Protein 1VE1 (pdb70)

Organism: Thermus thermophilus (strain ATCC 27634 / DSM 579 / HB8) (NCBI:txid300852)

Nearest PDB structures (foldseek):
  2eco-assembly1_A  TM=1.003E+00  e=1.283E-67  Thermus thermophilus HB8
  4aec-assembly1_B  TM=9.803E-01  e=1.792E-43  Arabidopsis thaliana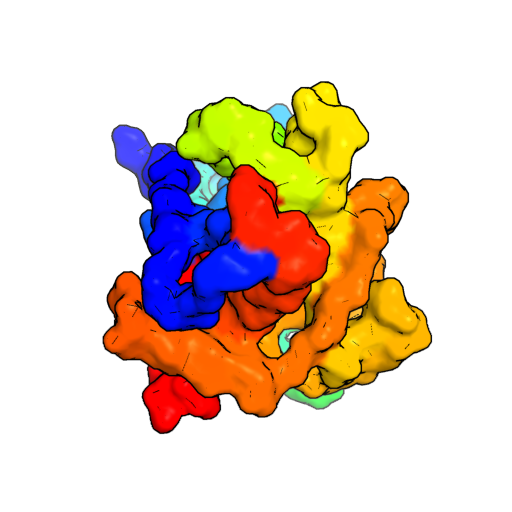
  7n2t-assembly1_A-2  TM=9.724E-01  e=1.715E-40  Citrullus lanatus
  3vbe-assembly1_A  TM=9.789E-01  e=7.203E-40  Glycine max
  3vc3-assembly3_E  TM=9.472E-01  e=3.025E-39  Glycine max

Sequence (302 aa):
MRVEGAIGKTPVVRLAKVVEPDMAEVWVKLEGLNPGGSIKDRPAWYMIKDAEERGILRPGSGQVIVEPTSGNTGIGLAMIAASRGYRLILTMPAQMSEERKRVLKAFGAELVLTDPERRMLAAREEALRLKEELGAFMPDQFKNPANVRAHYETTGPELYEALEGRIDAFVYGSGTGGTITGVGRYLKERIPHVKVIAVEPARSNVLSGGKMGQHGFQGMGPGFIPENLDLSLLDGVIQVWEEDAFPLARRLAREEGLFLGMSSGGIVWAALQVARELGPGKRVACISPDGGWKYLSTPLYA

Foldseek 3Di:
DDLLVQAAPFDKDWDDPVADQFFAIEIATAQCPRPLRFPLLLLLVLLVVVCVVVVVDDFLPQAEEEEADLDSVLSNNLQVCLGRVYAYEYEFAQVDDPLSVVSNVVSPHHYDHFHNVCGSVRSVVVRVVCCVVRVGHYSPLLAHCSLLVSQLPGVQVSVCVNVVNAAAEEFEFAASQSNLNNNLVNNCVRPVRYAYEYEAAPQLPVVVVDFGHDADQPRGRPSDRGNNHDNVSHPYYHHFYLVQQLVQLVCCCVPVVAAAGSRQSRRVVVQSVVRSVVTYPHYYYYYGGGGCVSPCPDPSND

Radius of gyration: 18.51 Å; Cα contacts (8 Å, |Δi|>4): 677; chains: 1; bounding box: 52×41×43 Å

CATH classification: 3.40.50.1100 (+1 more: 3.40.50.1100)

Secondary structure (DSSP, 8-state):
--GGGG-----EEE--SSS-TTSPEEEEEEGGGSTTSBTTHHHHHHHHHHHHHTTS--TTS--EEEES--SHHHHHHHHHHHHHT-EEEEEEETT--HHHHHHHHHTT-EEEEE-TTTHHHHHHHHHHHHHHHHT-B---TTT-HHHHHHIIIIIHHHHHHHTTT--SEEEEE-SSSHHHHHHHHHHHTT-TT-EEEEEEEGGG-TTTT------S-TTS--SS--TT--GGG-SEEEEE-HHHHHHHHHHIIIII---B-HHHHHHHHHHHHHHHHH-TT-EEEEEE-BBSGGGTTSTTT-

InterPro domains:
  IPR001216 Cysteine synthase/cystathionine beta-synthase, pyridoxal-phosphate attachment site [PS00901] (29-47)
  IPR001926 Tryptophan synthase beta chain-like, PALP domain [PF00291] (4-290)
  IPR005856 Cysteine synthase [TIGR01136] (5-301)
  IPR005859 Cysteine synthase CysK [TIGR01139] (5-301)
  IPR036052 Tryptophan synthase beta chain-like, PALP domain superfamily [G3DSA:3.40.50.1100] (7-298)
  IPR036052 Tryptophan synthase beta chain-like, PALP domain superfamily [G3DSA:3.40.50.1100] (34-155)
  IPR036052 Tryptophan synthase beta chain-like, PALP domain superfamily [SSF53686] (3-302)
  IPR050214 Cysteine synthase/Cystathionine beta-synthase [PTHR10314] (4-302)

B-factor: mean 18.52, std 8.75, range [8.32, 50.83]

Structure (mmCIF, N/CA/C/O backbone):
data_1VE1
#
_entry.id   1VE1
#
_cell.length_a   104.470
_cell.length_b   104.470
_cell.length_c   79.670
_cell.angle_alpha   90.00
_cell.angle_beta   90.00
_cell.angle_gamma   120.00
#
_symmetry.space_group_name_H-M   'P 31 2 1'
#
loop_
_entity.id
_entity.type
_entity.pdbx_description
1 polymer 'O-acetylserine sulfhydrylase'
2 non-polymer "PYRIDOXAL-5'-PHOSPHATE"
3 water water
#
loop_
_atom_site.group_PDB
_atom_site.id
_atom_site.type_symbol
_atom_site.label_atom_id
_atom_site.label_alt_id
_atom_site.label_comp_id
_atom_site.label_asym_id
_atom_site.label_entity_id
_atom_site.label_seq_id
_atom_site.pdbx_PDB_ins_code
_atom_site.Cartn_x
_atom_site.Cartn_y
_atom_site.Cartn_z
_atom_site.occupancy
_atom_site.B_iso_or_equiv
_atom_site.auth_seq_id
_atom_site.auth_comp_id
_atom_site.auth_asym_id
_atom_site.auth_atom_id
_atom_site.pdbx_PDB_model_num
ATOM 1 N N . MET A 1 1 ? -25.536 62.938 2.217 1.00 19.18 1 MET A N 1
ATOM 2 C CA . MET A 1 1 ? -24.571 62.844 3.347 1.00 17.25 1 MET A CA 1
ATOM 3 C C . MET A 1 1 ? -23.798 61.537 3.308 1.00 14.71 1 MET A C 1
ATOM 4 O O . MET A 1 1 ? -24.105 60.639 2.526 1.00 14.10 1 MET A O 1
ATOM 9 N N . ARG A 1 2 ? -22.783 61.442 4.156 1.00 13.48 2 ARG A N 1
ATOM 10 C CA . ARG A 1 2 ? -21.962 60.248 4.216 1.00 13.44 2 ARG A CA 1
ATOM 11 C C . ARG A 1 2 ? -22.261 59.457 5.480 1.00 12.24 2 ARG A C 1
ATOM 12 O O . ARG A 1 2 ? -23.023 59.911 6.333 1.00 12.15 2 ARG A O 1
ATOM 20 N N . VAL A 1 3 ? -21.658 58.280 5.606 1.00 11.87 3 VAL A N 1
ATOM 21 C CA . VAL A 1 3 ? -21.939 57.419 6.747 1.00 12.10 3 VAL A CA 1
ATOM 22 C C . VAL A 1 3 ? -21.789 58.086 8.109 1.00 12.95 3 VAL A C 1
ATOM 23 O O . VAL A 1 3 ? -22.593 57.840 9.006 1.00 13.34 3 VAL A O 1
ATOM 27 N N . GLU A 1 4 ? -20.777 58.933 8.272 1.00 12.72 4 GLU A N 1
ATOM 28 C CA . GLU A 1 4 ? -20.581 59.609 9.553 1.00 15.14 4 GLU A CA 1
ATOM 29 C C . GLU A 1 4 ? -21.793 60.469 9.905 1.00 15.54 4 GLU A C 1
ATOM 30 O O . GLU A 1 4 ? -22.062 60.734 11.079 1.00 17.37 4 GLU A O 1
ATOM 36 N N . GLY A 1 5 ? -22.525 60.901 8.883 1.00 16.13 5 GLY A N 1
ATOM 37 C CA . GLY A 1 5 ? -23.706 61.713 9.118 1.00 17.04 5 GLY A CA 1
ATOM 38 C C . GLY A 1 5 ? -24.874 60.895 9.640 1.00 17.41 5 GLY A C 1
ATOM 39 O O . GLY A 1 5 ? -25.847 61.452 10.150 1.00 19.96 5 GLY A O 1
ATOM 40 N N . ALA A 1 6 ? -24.777 59.572 9.519 1.00 15.98 6 ALA A N 1
ATOM 41 C CA . ALA A 1 6 ? -25.831 58.664 9.970 1.00 15.78 6 ALA A CA 1
ATOM 42 C C . ALA A 1 6 ? -25.615 58.188 11.402 1.00 15.62 6 ALA A C 1
ATOM 43 O O . ALA A 1 6 ? -26.333 57.311 11.887 1.00 17.35 6 ALA A O 1
ATOM 45 N N . ILE A 1 7 ? -24.620 58.762 12.071 1.00 14.29 7 ILE A N 1
ATOM 46 C CA . ILE A 1 7 ? -24.312 58.394 13.448 1.00 13.83 7 ILE A CA 1
ATOM 47 C C . ILE A 1 7 ? -25.228 59.122 14.426 1.00 14.17 7 ILE A C 1
ATOM 48 O O . ILE A 1 7 ? -25.491 60.311 14.272 1.00 15.69 7 ILE A O 1
ATOM 53 N N . GLY A 1 8 ? -25.729 58.395 15.420 1.00 13.80 8 GLY A N 1
ATOM 54 C CA . GLY A 1 8 ? -26.577 59.011 16.425 1.00 13.98 8 GLY A CA 1
ATOM 55 C C . GLY A 1 8 ? -28.072 59.008 16.181 1.00 13.79 8 GLY A C 1
ATOM 56 O O . GLY A 1 8 ? -28.578 58.305 15.305 1.00 14.64 8 GLY A O 1
ATOM 57 N N . LYS A 1 9 ? -28.777 59.811 16.973 1.00 13.50 9 LYS A N 1
ATOM 58 C CA . LYS A 1 9 ? -30.230 59.921 16.886 1.00 14.43 9 LYS A CA 1
ATOM 59 C C . LYS A 1 9 ? -30.846 58.537 17.035 1.00 14.09 9 LYS A C 1
ATOM 60 O O . LYS A 1 9 ? -31.768 58.166 16.310 1.00 15.03 9 LYS A O 1
ATOM 66 N N . THR A 1 10 ? -30.320 57.781 17.991 1.00 12.54 10 THR A N 1
ATOM 67 C CA . THR A 1 10 ? -30.776 56.427 18.259 1.00 11.48 10 THR A CA 1
ATOM 68 C C . THR A 1 10 ? -32.032 56.434 19.120 1.00 12.60 10 THR A C 1
ATOM 69 O O . THR A 1 10 ? -32.253 57.353 19.909 1.00 13.02 10 THR A O 1
ATOM 73 N N . PRO A 1 11 ? -32.861 55.388 18.997 1.00 12.71 11 PRO A N 1
ATOM 74 C CA . PRO A 1 11 ? -34.103 55.292 19.770 1.00 13.04 11 PRO A CA 1
ATOM 75 C C . PRO A 1 11 ? -33.926 54.807 21.203 1.00 12.13 11 PRO A C 1
ATOM 76 O O . PRO A 1 11 ? -32.898 54.230 21.563 1.00 13.13 11 PRO A O 1
ATOM 80 N N . VAL A 1 12 ? -34.943 55.055 22.021 1.00 13.27 12 VAL A N 1
ATOM 81 C CA . VAL A 1 12 ? -34.943 54.619 23.408 1.00 13.85 12 VAL A CA 1
ATOM 82 C C . VAL A 1 12 ? -36.228 53.823 23.618 1.00 14.18 12 VAL A C 1
ATOM 83 O O . VAL A 1 12 ? -37.315 54.278 23.254 1.00 15.53 12 VAL A O 1
ATOM 87 N N . VAL A 1 13 ? -36.097 52.625 24.174 1.00 12.75 13 VAL A N 1
ATOM 88 C CA . VAL A 1 13 ? -37.254 51.773 24.416 1.00 13.01 13 VAL A CA 1
ATOM 89 C C . VAL A 1 13 ? -37.476 51.549 25.903 1.00 13.20 13 VAL A C 1
ATOM 90 O O . VAL A 1 13 ? -36.535 51.575 26.698 1.00 14.16 13 VAL A O 1
ATOM 94 N N . ARG A 1 14 ? -38.731 51.330 26.278 1.00 12.34 14 ARG A N 1
ATOM 95 C CA . ARG A 1 14 ? -39.070 51.089 27.671 1.00 13.04 14 ARG A CA 1
ATOM 96 C C . ARG A 1 14 ? -39.316 49.603 27.895 1.00 12.32 14 ARG A C 1
ATOM 97 O O . ARG A 1 14 ? -40.157 48.998 27.229 1.00 13.08 14 ARG A O 1
ATOM 105 N N . LEU A 1 15 ? -38.579 49.018 28.832 1.00 12.47 15 LEU A N 1
ATOM 106 C CA . LEU A 1 15 ? -38.731 47.601 29.139 1.00 12.28 15 LEU A CA 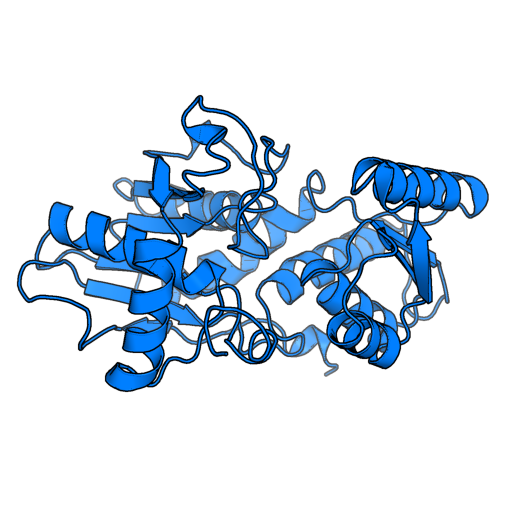1
ATOM 107 C C . LEU A 1 15 ? -40.126 47.345 29.702 1.00 13.76 15 LEU A C 1
ATOM 108 O O . LEU A 1 15 ? -40.660 48.165 30.452 1.00 13.76 15 LEU A O 1
ATOM 113 N N . ALA A 1 16 ? -40.706 46.201 29.348 1.00 14.25 16 ALA A N 1
ATOM 114 C CA . ALA A 1 16 ? -42.055 45.871 29.801 1.00 14.78 16 ALA A CA 1
ATOM 115 C C . ALA A 1 16 ? -42.233 44.466 30.369 1.00 16.26 16 ALA A C 1
ATOM 116 O O . ALA A 1 16 ? -43.250 44.185 31.006 1.00 17.91 16 ALA A O 1
ATOM 118 N N . LYS A 1 17 ? -41.261 43.585 30.158 1.00 15.21 17 LYS A N 1
ATOM 119 C CA . LYS A 1 17 ? -41.389 42.215 30.649 1.00 16.77 17 LYS A CA 1
ATOM 120 C C . LYS A 1 17 ? -40.399 41.790 31.725 1.00 16.42 17 LYS A C 1
ATOM 121 O O . LYS A 1 17 ? -40.762 41.053 32.640 1.00 17.53 17 LYS A O 1
ATOM 127 N N . VAL A 1 18 ? -39.150 42.233 31.620 1.00 15.44 18 VAL A N 1
ATOM 128 C CA . VAL A 1 18 ? -38.149 41.860 32.615 1.00 16.02 18 VAL A CA 1
ATOM 129 C C . VAL A 1 18 ? -38.251 42.728 33.866 1.00 15.69 18 VAL A C 1
ATOM 130 O O . VAL A 1 18 ? -37.592 42.463 34.875 1.00 17.56 18 VAL A O 1
ATOM 134 N N . VAL A 1 19 ? -39.081 43.764 33.797 1.00 16.22 19 VAL A N 1
ATOM 135 C CA . VAL A 1 19 ? -39.285 44.648 34.936 1.00 16.26 19 VAL A CA 1
ATOM 136 C C . VAL A 1 19 ? -40.453 44.130 35.764 1.00 18.66 19 VAL A C 1
ATOM 137 O O . VAL A 1 19 ? -41.220 43.280 35.310 1.00 19.53 19 VAL A O 1
ATOM 141 N N . GLU A 1 20 ? -40.567 44.641 36.985 1.00 18.23 20 GLU A N 1
ATOM 142 C CA . GLU A 1 20 ? -41.633 44.253 37.900 1.00 21.80 20 GLU A CA 1
ATOM 143 C C . GLU A 1 20 ? -42.385 45.519 38.304 1.00 21.54 20 GLU A C 1
ATOM 144 O O . GLU A 1 20 ? -41.836 46.618 38.245 1.00 20.73 20 GLU A O 1
ATOM 150 N N . PRO A 1 21 ? -43.657 45.382 38.713 1.00 21.33 21 PRO A N 1
ATOM 151 C CA . PRO A 1 21 ? -44.490 46.518 39.121 1.00 21.13 21 PRO A CA 1
ATOM 152 C C . PRO A 1 21 ? -43.927 47.421 40.218 1.00 20.66 21 PRO A C 1
ATOM 153 O O . PRO A 1 21 ? -44.294 48.593 40.302 1.00 22.03 21 PRO A O 1
ATOM 157 N N . ASP A 1 22 ? -43.044 46.884 41.055 1.00 20.78 22 ASP A N 1
ATOM 158 C CA . ASP A 1 22 ? -42.469 47.672 42.140 1.00 21.98 22 ASP A CA 1
ATOM 159 C C . ASP A 1 22 ? -41.227 48.446 41.706 1.00 20.76 22 ASP A C 1
ATOM 160 O O . ASP A 1 22 ? -40.580 49.104 42.520 1.00 21.42 22 ASP A O 1
ATOM 165 N N . MET A 1 23 ? -40.902 48.372 40.418 1.00 18.28 23 MET A N 1
ATOM 166 C CA . MET A 1 23 ? -39.735 49.072 39.887 1.00 17.26 23 MET A CA 1
ATOM 167 C C . MET A 1 23 ? -40.089 50.368 39.180 1.00 16.60 23 MET A C 1
ATOM 168 O O . MET A 1 23 ? -41.206 50.555 38.699 1.00 18.46 23 MET A O 1
ATOM 173 N N . ALA A 1 24 ? -39.108 51.260 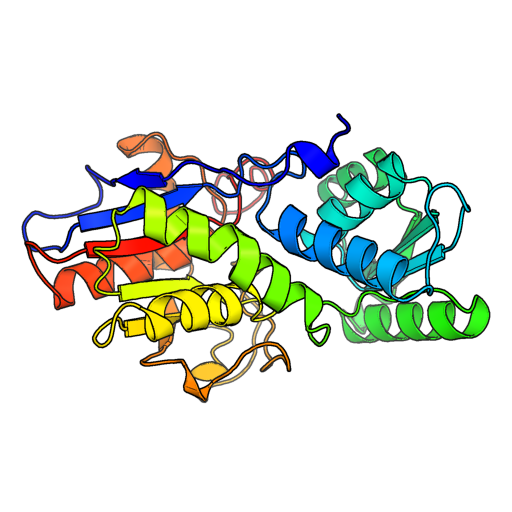39.106 1.00 15.49 24 ALA A N 1
ATOM 174 C CA . ALA A 1 24 ? -39.277 52.511 38.391 1.00 15.46 24 ALA A CA 1
ATOM 175 C C . ALA A 1 24 ? -39.254 52.109 36.918 1.00 14.10 24 ALA A C 1
ATOM 176 O O . ALA A 1 24 ? -38.922 50.969 36.589 1.00 14.62 24 ALA A O 1
ATOM 178 N N . GLU A 1 25 ? -39.610 53.032 36.036 1.00 14.33 25 GLU A N 1
ATOM 179 C CA . GLU A 1 25 ? -39.579 52.736 34.610 1.00 14.26 25 GLU A CA 1
ATOM 180 C C . GLU A 1 25 ? -38.118 52.539 34.224 1.00 14.44 25 GLU A C 1
ATOM 181 O O . GLU A 1 25 ? -37.232 53.170 34.801 1.00 15.21 25 GLU A O 1
ATOM 187 N N . VAL A 1 26 ? -37.864 51.656 33.266 1.00 13.65 26 VAL A N 1
ATOM 188 C CA . VAL A 1 26 ? -36.503 51.439 32.798 1.00 13.32 26 VAL A CA 1
ATOM 189 C C . VAL A 1 26 ? -36.466 51.640 31.290 1.00 13.33 26 VAL A C 1
ATOM 190 O O . VAL A 1 26 ? -37.130 50.922 30.533 1.00 13.12 26 VAL A O 1
ATOM 194 N N . TRP A 1 27 ? -35.703 52.643 30.866 1.00 12.40 27 TRP A N 1
ATOM 195 C CA . TRP A 1 27 ? -35.559 52.970 29.455 1.00 12.27 27 TRP A CA 1
ATOM 196 C C . TRP A 1 27 ? -34.145 52.649 28.980 1.00 12.25 27 TRP A C 1
ATOM 197 O O . TRP A 1 27 ? -33.166 52.919 29.680 1.00 12.69 27 TRP A O 1
ATOM 208 N N . VAL A 1 28 ? -34.049 52.073 27.787 1.00 10.92 28 VAL A N 1
ATOM 209 C CA . VAL A 1 28 ? -32.765 51.683 27.216 1.00 10.82 28 VAL A CA 1
ATOM 210 C C . VAL A 1 28 ? -32.535 52.328 25.850 1.00 11.27 28 VAL A C 1
ATOM 211 O O . VAL A 1 28 ? -33.331 52.147 24.931 1.00 11.77 28 VAL A O 1
ATOM 215 N N . LYS A 1 29 ? -31.447 53.086 25.721 1.00 11.05 29 LYS A N 1
ATOM 216 C CA . LYS A 1 29 ? -31.104 53.738 24.459 1.00 10.97 29 LYS A CA 1
ATOM 217 C C . LYS A 1 29 ? -30.287 52.719 23.656 1.00 10.03 29 LYS A C 1
ATOM 218 O O . LYS A 1 29 ? -29.283 52.194 24.143 1.00 11.09 29 LYS A O 1
ATOM 224 N N . LEU A 1 30 ? -30.720 52.448 22.429 1.00 10.58 30 LEU A N 1
ATOM 225 C CA . LEU A 1 30 ? -30.086 51.439 21.581 1.00 11.04 30 LEU A CA 1
ATOM 226 C C . LEU A 1 30 ? -28.984 51.948 20.662 1.00 10.42 30 LEU A C 1
ATOM 227 O O . LEU A 1 30 ? -29.227 52.286 19.504 1.00 10.96 30 LEU A O 1
ATOM 232 N N . GLU A 1 31 ? -27.759 51.969 21.175 1.00 10.74 31 GLU A N 1
ATOM 233 C CA . GLU A 1 31 ? -26.624 52.454 20.398 1.00 10.20 31 GLU A CA 1
ATOM 234 C C . GLU A 1 31 ? -26.104 51.458 19.371 1.00 11.30 31 GLU A C 1
ATOM 235 O O . GLU A 1 31 ? -25.216 51.776 18.580 1.00 11.40 31 GLU A O 1
ATOM 241 N N . GLY A 1 32 ? -26.656 50.254 19.374 1.00 10.41 32 GLY A N 1
ATOM 242 C CA . GLY A 1 32 ? -26.237 49.268 18.399 1.00 11.38 32 GLY A CA 1
ATOM 243 C C . GLY A 1 32 ? -26.804 49.589 17.026 1.00 11.44 32 GLY A C 1
ATOM 244 O O . GLY A 1 32 ? -26.407 48.984 16.030 1.00 12.62 32 GLY A O 1
ATOM 245 N N . LEU A 1 33 ? -27.727 50.547 16.962 1.00 11.55 33 LEU A N 1
ATOM 246 C CA . LEU A 1 33 ? -28.338 50.915 15.688 1.00 12.56 33 LEU A CA 1
ATOM 247 C C . LEU A 1 33 ? -27.522 51.921 14.871 1.00 15.77 33 LEU A C 1
ATOM 248 O O . LEU A 1 33 ? -27.967 52.412 13.830 1.00 18.25 33 LEU A O 1
ATOM 253 N N . ASN A 1 34 ? -26.315 52.213 15.338 1.00 16.12 34 ASN A N 1
ATOM 254 C CA . ASN A 1 34 ? -25.422 53.122 14.631 1.00 14.28 34 ASN A CA 1
ATOM 255 C C . ASN A 1 34 ? -24.801 52.368 13.453 1.00 13.16 34 ASN A C 1
ATOM 256 O O . ASN A 1 34 ? -24.716 51.141 13.470 1.00 13.61 34 ASN A O 1
ATOM 261 N N . PRO A 1 35 ? -24.343 53.090 12.416 1.00 12.68 35 PRO A N 1
ATOM 262 C CA . PRO A 1 35 ? -23.746 52.427 11.250 1.00 13.72 35 PRO A CA 1
ATOM 263 C C . PRO A 1 35 ? -22.539 51.529 11.514 1.00 13.82 35 PRO A C 1
ATOM 264 O O . PRO A 1 35 ? -22.280 50.591 10.759 1.00 16.72 35 PRO A O 1
ATOM 268 N N . GLY A 1 36 ? -21.802 51.814 12.582 1.00 11.11 36 GLY A N 1
ATOM 269 C CA . GLY A 1 36 ? -20.646 51.010 12.921 1.00 11.93 36 GLY A CA 1
ATOM 270 C C . GLY A 1 36 ? -21.017 49.922 13.910 1.00 10.77 36 GLY A C 1
ATOM 271 O O . GLY A 1 36 ? -20.164 49.153 14.352 1.00 12.30 36 GLY A O 1
ATOM 272 N N . GLY A 1 37 ? -22.296 49.880 14.275 1.00 11.56 37 GLY A N 1
ATOM 273 C CA . GLY A 1 37 ? -22.782 48.860 15.189 1.00 11.37 37 GLY A CA 1
ATOM 274 C C . GLY A 1 37 ? -22.690 49.121 16.680 1.00 10.83 37 GLY A C 1
ATOM 275 O O . GLY A 1 37 ? -23.077 48.257 17.470 1.00 10.89 37 GLY A O 1
ATOM 276 N N . SER A 1 38 ? -22.188 50.285 17.088 1.00 9.38 38 SER A N 1
ATOM 277 C CA . SER A 1 38 ? -22.079 50.566 18.515 1.00 9.68 38 SER A CA 1
ATOM 278 C C . SER A 1 38 ? -21.994 52.041 18.846 1.00 9.50 38 SER A C 1
ATOM 279 O O . SER A 1 38 ? -21.861 52.896 17.968 1.00 9.58 38 SER A O 1
ATOM 282 N N . ILE A 1 39 ? -22.054 52.312 20.142 1.00 9.14 39 ILE A N 1
ATOM 283 C CA . ILE A 1 39 ? -21.961 53.657 20.680 1.00 9.58 39 ILE A CA 1
ATOM 284 C C . ILE A 1 39 ? -20.613 54.295 20.333 1.00 9.36 39 ILE A C 1
ATOM 285 O O . ILE A 1 39 ? -20.500 55.518 20.285 1.00 10.24 39 ILE A O 1
ATOM 290 N N . LYS A 1 40 ? -19.600 53.470 20.077 1.00 9.58 40 LYS A N 1
ATOM 291 C CA . LYS A 1 40 ? -18.271 53.997 19.765 1.00 10.71 40 LYS A CA 1
ATOM 292 C C . LYS A 1 40 ? -18.197 54.799 18.477 1.00 11.48 40 LYS A C 1
ATOM 293 O O . LYS A 1 40 ? -17.203 55.482 18.229 1.00 10.91 40 LYS A O 1
ATOM 299 N N . ASP A 1 41 ? -19.226 54.702 17.642 1.00 9.01 41 ASP A N 1
ATOM 300 C CA . ASP A 1 41 ? -19.256 55.484 16.411 1.00 10.56 41 ASP A CA 1
ATOM 301 C C . ASP A 1 41 ? -19.133 56.958 16.788 1.00 10.86 41 ASP A C 1
ATOM 302 O O . ASP A 1 41 ? -18.465 57.728 16.103 1.00 10.77 41 ASP A O 1
ATOM 307 N N . ARG A 1 42 ? -19.787 57.343 17.883 1.00 10.30 42 ARG A N 1
ATOM 308 C CA . ARG A 1 42 ? -19.784 58.734 18.327 1.00 9.97 42 ARG A CA 1
ATOM 309 C C . ARG A 1 42 ? -18.395 59.261 18.693 1.00 9.62 42 ARG A C 1
ATOM 310 O O . ARG A 1 42 ? -17.948 60.261 18.130 1.00 10.00 42 ARG A O 1
ATOM 318 N N . PRO A 1 43 ? -17.690 58.609 19.635 1.00 9.75 43 PRO A N 1
ATOM 319 C CA . PRO A 1 43 ? -16.359 59.136 19.954 1.00 10.23 43 PRO A CA 1
ATOM 320 C C . PRO A 1 43 ? -15.361 58.942 18.813 1.00 10.42 43 PRO A C 1
ATOM 321 O O . PRO A 1 43 ? -14.421 59.721 18.675 1.00 10.48 43 PRO A O 1
ATOM 325 N N . ALA A 1 44 ? -15.553 57.913 17.992 1.00 11.10 44 ALA A N 1
ATOM 326 C CA . ALA A 1 44 ? -14.640 57.693 16.871 1.00 10.98 44 ALA A CA 1
ATOM 327 C C . ALA A 1 44 ? -14.726 58.893 15.933 1.00 10.64 44 ALA A C 1
ATOM 328 O O . ALA A 1 44 ? -13.708 59.451 15.515 1.00 11.85 44 ALA A O 1
ATOM 330 N N . TRP A 1 45 ? -15.951 59.287 15.602 1.00 10.81 45 TRP A N 1
ATOM 331 C CA . TRP A 1 45 ? -16.175 60.432 14.729 1.00 10.30 45 TRP A CA 1
ATOM 332 C C . TRP A 1 45 ? -15.690 61.717 15.402 1.00 11.16 45 TRP A C 1
ATOM 333 O O . TRP A 1 45 ? -14.970 62.506 14.793 1.00 11.56 45 TRP A O 1
ATOM 344 N N . TYR A 1 46 ? -16.063 61.924 16.662 1.00 10.13 46 TYR A N 1
ATOM 345 C CA . TYR A 1 46 ? -15.645 63.136 17.358 1.00 10.65 46 TYR A CA 1
ATOM 346 C C . TYR A 1 46 ? -14.138 63.294 17.481 1.00 10.97 46 TYR A C 1
ATOM 347 O O . TYR A 1 46 ? -13.621 64.398 17.326 1.00 11.29 46 TYR A O 1
ATOM 356 N N . MET A 1 47 ? -13.420 62.208 17.749 1.00 10.49 47 MET A N 1
ATOM 357 C CA . MET A 1 47 ? -11.971 62.327 17.875 1.00 9.62 47 MET A CA 1
ATOM 358 C C . MET A 1 47 ? -11.328 62.673 16.539 1.00 10.07 47 MET A C 1
ATOM 359 O O . MET A 1 47 ? -10.369 63.442 16.486 1.00 10.63 47 MET A O 1
ATOM 364 N N . ILE A 1 48 ? -11.859 62.122 15.454 1.00 10.01 48 ILE A N 1
ATOM 365 C CA . ILE A 1 48 ? -11.309 62.421 14.142 1.00 10.15 48 ILE A CA 1
ATOM 366 C C . ILE A 1 48 ? -11.712 63.831 13.708 1.00 11.48 48 ILE A C 1
ATOM 367 O O . ILE A 1 48 ? -10.874 64.600 13.233 1.00 11.85 48 ILE A O 1
ATOM 372 N N . LYS A 1 49 ? -12.977 64.190 13.900 1.00 10.97 49 LYS A N 1
ATOM 373 C CA . LYS A 1 49 ? -13.442 65.525 13.530 1.00 11.52 49 LYS A CA 1
ATOM 374 C C . LYS A 1 49 ? -12.700 66.585 14.347 1.00 11.96 49 LYS A C 1
ATOM 375 O O . LYS A 1 49 ? -12.324 67.633 13.820 1.00 11.28 49 LYS A O 1
ATOM 381 N N . ASP A 1 50 ? -12.484 66.308 15.629 1.00 11.36 50 ASP A N 1
ATOM 382 C CA . ASP A 1 50 ? -11.767 67.236 16.498 1.00 11.56 50 ASP A CA 1
ATOM 383 C C . ASP A 1 50 ? -10.338 67.432 15.979 1.00 12.07 50 ASP A C 1
ATOM 384 O O . ASP A 1 50 ? -9.819 68.551 15.981 1.00 12.45 50 ASP A O 1
ATOM 389 N N . ALA A 1 51 ? -9.711 66.348 15.525 1.00 11.22 51 ALA A N 1
ATOM 390 C CA . ALA A 1 51 ? -8.350 66.420 14.995 1.00 10.59 51 ALA A CA 1
ATOM 391 C C . ALA A 1 51 ? -8.323 67.235 13.705 1.00 11.27 51 ALA A C 1
ATOM 392 O O . ALA A 1 51 ? -7.345 67.923 13.423 1.00 11.49 51 ALA A O 1
ATOM 394 N N . GLU A 1 52 ? -9.391 67.147 12.919 1.00 11.10 52 GLU A N 1
ATOM 395 C CA . GLU A 1 52 ? -9.476 67.910 11.677 1.00 11.76 52 GLU A CA 1
ATOM 396 C C . GLU A 1 52 ? -9.636 69.385 12.035 1.00 12.65 52 GLU A C 1
ATOM 397 O O . GLU A 1 52 ? -8.974 70.252 11.462 1.00 12.56 52 GLU A O 1
ATOM 403 N N . GLU A 1 53 ? -10.506 69.669 12.999 1.00 11.98 53 GLU A N 1
ATOM 404 C CA . GLU A 1 53 ? -10.735 71.046 13.425 1.00 12.08 53 GLU A CA 1
ATOM 405 C C . GLU A 1 53 ? -9.461 71.689 13.967 1.00 12.32 53 GLU A C 1
ATOM 406 O O . GLU A 1 53 ? -9.209 72.873 13.731 1.00 13.21 53 GLU A O 1
ATOM 412 N N . ARG A 1 54 ? -8.653 70.910 14.680 1.00 12.25 54 ARG A N 1
ATOM 413 C CA . ARG A 1 54 ? -7.409 71.418 15.258 1.00 11.80 54 ARG A CA 1
ATOM 414 C C . ARG A 1 54 ? -6.248 71.483 14.270 1.00 11.84 54 ARG A C 1
ATOM 415 O O . ARG A 1 54 ? -5.157 71.935 14.617 1.00 12.90 54 ARG A O 1
ATOM 423 N N . GLY A 1 55 ? -6.480 71.018 13.047 1.00 10.76 55 GLY A N 1
ATOM 424 C CA . GLY A 1 55 ? -5.444 71.066 12.029 1.00 11.91 55 GLY A CA 1
ATOM 425 C C . GLY A 1 55 ? -4.491 69.889 11.985 1.00 12.00 55 GLY A C 1
ATOM 426 O O . GLY A 1 55 ? -3.558 69.874 11.182 1.00 12.84 55 GLY A O 1
ATOM 427 N N . ILE A 1 56 ? -4.709 68.900 12.846 1.00 11.85 56 ILE A N 1
ATOM 428 C CA . ILE A 1 56 ? -3.849 67.724 12.864 1.00 11.90 56 ILE A CA 1
ATOM 429 C C . ILE A 1 56 ? -4.104 66.900 11.608 1.00 12.67 56 ILE A C 1
ATOM 430 O O . ILE A 1 56 ? -3.178 66.378 10.990 1.00 13.39 56 ILE A O 1
ATOM 435 N N . LEU A 1 57 ? -5.376 66.796 11.238 1.00 11.86 57 LEU A N 1
ATOM 436 C CA . LEU A 1 57 ? -5.781 66.028 10.070 1.00 11.60 57 LEU A CA 1
ATOM 437 C C . LEU A 1 57 ? -6.554 66.878 9.073 1.00 11.86 57 LEU A C 1
ATOM 438 O O . LEU A 1 57 ? -7.067 67.944 9.412 1.00 12.52 57 LEU A O 1
ATOM 443 N N . ARG A 1 58 ? -6.625 66.374 7.844 1.00 12.77 58 ARG A N 1
ATOM 444 C CA . ARG A 1 58 ? -7.376 66.981 6.745 1.00 13.78 58 ARG A CA 1
ATOM 445 C C . ARG A 1 58 ? -7.919 65.738 6.035 1.00 12.75 58 ARG A C 1
ATOM 446 O O . ARG A 1 58 ? -7.156 64.836 5.699 1.00 12.70 58 ARG A O 1
ATOM 454 N N . PRO A 1 59 ? -9.241 65.666 5.812 1.00 12.21 59 PRO A N 1
ATOM 455 C CA . PRO A 1 59 ? -9.777 64.475 5.145 1.00 12.60 59 PRO A CA 1
ATOM 456 C C . PRO A 1 59 ? -9.335 64.284 3.698 1.00 13.35 59 PRO A C 1
ATOM 457 O O . PRO A 1 59 ? -9.052 65.251 2.988 1.00 15.05 59 PRO A O 1
ATOM 461 N N . GLY A 1 60 ? -9.265 63.021 3.280 1.00 13.00 60 GLY A N 1
ATOM 462 C CA . GLY A 1 60 ? -8.862 62.689 1.924 1.00 13.73 60 GLY A CA 1
ATOM 463 C C . GLY A 1 60 ? -7.364 62.790 1.713 1.00 14.18 60 GLY A C 1
ATOM 464 O O . GLY A 1 60 ? -6.878 62.690 0.588 1.00 17.88 60 GLY A O 1
ATOM 465 N N . SER A 1 61 ? -6.634 62.968 2.809 1.00 14.77 61 SER A N 1
ATOM 466 C CA . SER A 1 61 ? -5.183 63.121 2.782 1.00 14.53 61 SER A CA 1
ATOM 467 C C . SER A 1 61 ? -4.392 61.821 2.772 1.00 14.47 61 SER A C 1
ATOM 468 O O . SER A 1 61 ? -3.241 61.795 2.344 1.00 16.16 61 SER A O 1
ATOM 471 N N . GLY A 1 62 ? -4.994 60.747 3.265 1.00 14.23 62 GLY A N 1
ATOM 472 C CA . GLY A 1 62 ? -4.284 59.485 3.324 1.00 14.47 62 GLY A CA 1
ATOM 473 C C . GLY A 1 62 ? -3.430 59.444 4.578 1.00 12.13 62 GLY A C 1
ATOM 474 O O . GLY A 1 62 ? -2.646 58.519 4.781 1.00 14.33 62 GLY A O 1
ATOM 475 N N . GLN A 1 63 ? -3.574 60.464 5.422 1.00 12.16 63 GLN A N 1
ATOM 476 C CA . GLN A 1 63 ? -2.820 60.526 6.667 1.00 11.88 63 GLN A CA 1
ATOM 477 C C . GLN A 1 63 ? -3.074 59.282 7.505 1.00 12.05 63 GLN A C 1
ATOM 478 O O . GLN A 1 63 ? -4.146 58.677 7.437 1.00 12.93 63 GLN A O 1
ATOM 484 N N . VAL A 1 64 ? -2.088 58.922 8.314 1.00 11.15 64 VAL A N 1
ATOM 485 C CA . VAL A 1 64 ? -2.165 57.733 9.147 1.00 11.90 64 VAL A CA 1
ATOM 486 C C . VAL A 1 64 ? -2.727 57.978 10.538 1.00 11.21 64 VAL A C 1
ATOM 487 O O . VAL A 1 64 ? -2.373 58.943 11.213 1.00 11.32 64 VAL A O 1
ATOM 491 N N . ILE A 1 65 ? -3.614 57.080 10.948 1.00 10.75 65 ILE A N 1
ATOM 492 C CA . ILE A 1 65 ? -4.223 57.112 12.268 1.00 10.43 65 ILE A CA 1
ATOM 493 C C . ILE A 1 65 ? -3.868 55.756 12.867 1.00 9.63 65 ILE A C 1
ATOM 494 O O . ILE A 1 65 ? -3.936 54.735 12.182 1.00 9.88 65 ILE A O 1
ATOM 499 N N . VAL A 1 66 ? -3.459 55.744 14.130 1.00 9.49 66 VAL A N 1
ATOM 500 C CA . VAL A 1 66 ? -3.107 54.491 14.787 1.00 10.17 66 VAL A CA 1
ATOM 501 C C . VAL A 1 66 ? -3.723 54.448 16.180 1.00 9.25 66 VAL A C 1
ATOM 502 O O . VAL A 1 66 ? -3.745 55.454 16.894 1.00 10.45 66 VAL A O 1
ATOM 506 N N . GLU A 1 67 ? -4.248 53.285 16.556 1.00 9.22 67 GLU A N 1
ATOM 507 C CA . GLU A 1 67 ? -4.870 53.123 17.865 1.00 9.39 67 GLU A CA 1
ATOM 508 C C . GLU A 1 67 ? -4.765 51.670 18.315 1.00 9.43 67 GLU A C 1
ATOM 509 O O . GLU A 1 67 ? -4.941 50.744 17.513 1.00 10.03 67 GLU A O 1
ATOM 515 N N . PRO A 1 68 ? -4.451 51.446 19.601 1.00 10.16 68 PRO A N 1
ATOM 516 C CA . PRO A 1 68 ? -4.343 50.077 20.107 1.00 11.10 68 PRO A CA 1
ATOM 517 C C . PRO A 1 68 ? -5.715 49.584 20.561 1.00 12.32 68 PRO A C 1
ATOM 518 O O . PRO A 1 68 ? -6.076 49.697 21.731 1.00 15.67 68 PRO A O 1
ATOM 522 N N . THR A 1 69 ? -6.481 49.049 19.618 1.00 12.12 69 THR A N 1
ATOM 523 C CA . THR A 1 69 ? -7.815 48.543 19.912 1.00 12.50 69 THR A CA 1
ATOM 524 C C . THR A 1 69 ? -8.285 47.596 18.824 1.00 13.17 69 THR A C 1
ATOM 525 O O . THR A 1 69 ? -7.899 47.725 17.659 1.00 13.88 69 THR A O 1
ATOM 529 N N . SER A 1 70 ? -9.118 46.641 19.216 1.00 13.37 70 SER A N 1
ATOM 530 C CA . SER A 1 70 ? -9.685 45.680 18.281 1.00 13.35 70 SER A CA 1
ATOM 531 C C . SER A 1 70 ? -11.185 45.624 18.547 1.00 13.32 70 SER A C 1
ATOM 532 O O . SER A 1 70 ? -11.899 44.821 17.949 1.00 13.95 70 SER A O 1
ATOM 535 N N . GLY A 1 71 ? -11.650 46.488 19.447 1.00 13.15 71 GLY A N 1
ATOM 536 C CA . GLY A 1 71 ? -13.058 46.510 19.804 1.00 13.08 71 GLY A CA 1
ATOM 537 C C . GLY A 1 71 ? -13.909 47.479 19.012 1.00 11.56 71 GLY A C 1
ATOM 538 O O . GLY A 1 71 ? -13.566 47.863 17.894 1.00 12.00 71 GLY A O 1
ATOM 539 N N . ASN A 1 72 ? -15.033 47.877 19.598 1.00 10.49 72 ASN A N 1
ATOM 540 C CA . ASN A 1 72 ? -15.941 48.799 18.938 1.00 9.79 72 ASN A CA 1
ATOM 541 C C . ASN A 1 72 ? -15.278 50.099 18.500 1.00 10.49 72 ASN A C 1
ATOM 542 O O . ASN A 1 72 ? -15.637 50.654 17.466 1.00 11.16 72 ASN A O 1
ATOM 547 N N . THR A 1 73 ? -14.320 50.600 19.271 1.00 11.03 73 THR A N 1
ATOM 548 C CA . THR A 1 73 ? -13.650 51.829 18.863 1.00 10.08 73 THR A CA 1
ATOM 549 C C . THR A 1 73 ? -12.878 51.563 17.573 1.00 10.00 73 THR A C 1
ATOM 550 O O . THR A 1 73 ? -12.818 52.414 16.687 1.00 10.24 73 THR A O 1
ATOM 554 N N . GLY A 1 74 ? -12.290 50.376 17.466 1.00 10.65 74 GLY A N 1
ATOM 555 C CA . GLY A 1 74 ? -11.563 50.032 16.258 1.00 10.43 74 GLY A CA 1
ATOM 556 C C . GLY A 1 74 ? -12.497 49.993 15.061 1.00 9.97 74 GLY A C 1
ATOM 557 O O . GLY A 1 74 ? -12.152 50.459 13.973 1.00 10.46 74 GLY A O 1
ATOM 558 N N . ILE A 1 75 ? -13.691 49.437 15.259 1.00 9.98 75 ILE A N 1
ATOM 559 C CA . ILE A 1 75 ? -14.677 49.354 14.188 1.00 9.99 75 ILE A CA 1
ATOM 560 C C . ILE A 1 75 ? -15.127 50.761 13.784 1.00 8.99 75 ILE A C 1
ATOM 561 O O . ILE A 1 75 ? -15.182 51.092 12.597 1.00 9.08 75 ILE A O 1
ATOM 566 N N . GLY A 1 76 ? -15.435 51.590 14.777 1.00 9.49 76 GLY A N 1
ATOM 567 C CA . GLY A 1 76 ? -15.859 52.951 14.498 1.00 10.11 76 GLY A CA 1
ATOM 568 C C . GLY A 1 76 ? -14.787 53.744 13.772 1.00 9.05 76 GLY A C 1
ATOM 569 O O . GLY A 1 76 ? -15.071 54.440 12.796 1.00 10.11 76 GLY A O 1
ATOM 570 N N . LEU A 1 77 ? -13.552 53.646 14.250 1.00 9.50 77 LEU A N 1
ATOM 571 C CA . LEU A 1 77 ? -12.449 54.357 13.616 1.00 9.21 77 LEU A CA 1
ATOM 572 C C . LEU A 1 77 ? -12.231 53.861 12.191 1.00 9.89 77 LEU A C 1
ATOM 573 O O . LEU A 1 77 ? -11.952 54.654 11.289 1.00 10.48 77 LEU A O 1
ATOM 578 N N . ALA A 1 78 ? -12.358 52.554 11.983 1.00 9.42 78 ALA A N 1
ATOM 579 C CA . ALA A 1 78 ? -12.161 51.990 10.652 1.00 9.72 78 ALA A CA 1
ATOM 580 C C . ALA A 1 78 ? -13.222 52.504 9.683 1.00 10.46 78 ALA A C 1
ATOM 581 O O . ALA A 1 78 ? -12.927 52.826 8.531 1.00 10.71 78 ALA A O 1
ATOM 583 N N . MET A 1 79 ? -14.458 52.583 10.155 1.00 9.83 79 MET A N 1
ATOM 584 C CA . MET A 1 79 ? -15.550 53.070 9.328 1.00 10.23 79 MET A CA 1
ATOM 585 C C . MET A 1 79 ? -15.293 54.518 8.922 1.00 10.95 79 MET A C 1
ATOM 586 O O . MET A 1 79 ? -15.407 54.871 7.746 1.00 11.10 79 MET A O 1
ATOM 591 N N . ILE A 1 80 ? -14.948 55.358 9.893 1.00 10.74 80 ILE A N 1
ATOM 592 C CA . ILE A 1 80 ? -14.686 56.763 9.603 1.00 11.96 80 ILE A CA 1
ATOM 593 C C . ILE A 1 80 ? -13.448 56.934 8.721 1.00 10.61 80 ILE A C 1
ATOM 594 O O . ILE A 1 80 ? -13.458 57.738 7.792 1.00 12.12 80 ILE A O 1
ATOM 599 N N . ALA A 1 81 ? -12.388 56.180 9.002 1.00 10.94 81 ALA A N 1
ATOM 600 C CA . ALA A 1 81 ? -11.170 56.280 8.200 1.00 10.28 81 ALA A CA 1
ATOM 601 C C . ALA A 1 81 ? -11.470 55.892 6.752 1.00 10.82 81 ALA A C 1
ATOM 602 O O . ALA A 1 81 ? -10.937 56.485 5.817 1.00 11.23 81 ALA A O 1
ATOM 604 N N . ALA A 1 82 ? -12.323 54.890 6.562 1.00 10.60 82 ALA A N 1
ATOM 605 C CA . ALA A 1 82 ? -12.682 54.460 5.216 1.00 10.76 82 ALA A CA 1
ATOM 606 C C . ALA A 1 82 ? -13.445 55.567 4.496 1.00 12.21 82 ALA A C 1
ATOM 607 O O . ALA A 1 82 ? -13.141 55.907 3.353 1.00 14.45 82 ALA A O 1
ATOM 609 N N . SER A 1 83 ? -14.430 56.139 5.175 1.00 11.48 83 SER A N 1
ATOM 610 C CA . SER A 1 83 ? -15.240 57.195 4.582 1.00 12.30 83 SER A CA 1
ATOM 611 C C . SER A 1 83 ? -14.481 58.487 4.297 1.00 13.82 83 SER A C 1
ATOM 612 O O . SER A 1 83 ? -14.682 59.111 3.253 1.00 14.92 83 SER A O 1
ATOM 615 N N . ARG A 1 84 ? -13.602 58.884 5.212 1.00 13.57 84 ARG A N 1
ATOM 616 C CA . ARG A 1 84 ? -12.876 60.135 5.041 1.00 14.67 84 ARG A CA 1
ATOM 617 C C . ARG A 1 84 ? -11.468 60.062 4.465 1.00 13.99 84 ARG A C 1
ATOM 618 O O . ARG A 1 84 ? -10.757 61.067 4.427 1.00 16.83 84 ARG A O 1
ATOM 626 N N . GLY A 1 85 ? -11.066 58.880 4.020 1.00 13.35 85 GLY A N 1
ATOM 627 C CA . GLY A 1 85 ? -9.768 58.733 3.383 1.00 13.05 85 GLY A CA 1
ATOM 628 C C . GLY A 1 85 ? -8.502 58.750 4.213 1.00 13.84 85 GLY A C 1
ATOM 629 O O . GLY A 1 85 ? -7.502 59.342 3.800 1.00 16.15 85 GLY A O 1
ATOM 630 N N . TYR A 1 86 ? -8.535 58.109 5.372 1.00 11.28 86 TYR A N 1
ATOM 631 C CA . TYR A 1 86 ? -7.363 58.022 6.230 1.00 11.61 86 TYR A CA 1
ATOM 632 C C . TYR A 1 86 ? -6.875 56.585 6.247 1.00 11.24 86 TYR A C 1
ATOM 633 O O . TYR A 1 86 ? -7.658 55.650 6.066 1.00 12.46 86 TYR A O 1
ATOM 642 N N . ARG A 1 87 ? -5.576 56.413 6.452 1.00 10.69 87 ARG A N 1
ATOM 643 C CA . ARG A 1 87 ? -4.986 55.087 6.547 1.00 11.23 87 ARG A CA 1
ATOM 644 C C . ARG A 1 87 ? -5.027 54.749 8.035 1.00 12.34 87 ARG A C 1
ATOM 645 O O . ARG A 1 87 ? -4.411 55.435 8.845 1.00 14.24 87 ARG A O 1
ATOM 653 N N . LEU A 1 88 ? -5.759 53.702 8.397 1.00 10.65 88 LEU A N 1
ATOM 654 C CA . LEU A 1 88 ? -5.869 53.312 9.798 1.00 10.63 88 LEU A CA 1
ATOM 655 C C . LEU A 1 88 ? -5.103 52.038 10.122 1.00 9.53 88 LEU A C 1
ATOM 656 O O . LEU A 1 88 ? -5.231 51.028 9.427 1.00 10.45 88 LEU A O 1
ATOM 661 N N . ILE A 1 89 ? -4.298 52.102 11.176 1.00 9.45 89 ILE A N 1
ATOM 662 C CA . ILE A 1 89 ? -3.540 50.950 11.639 1.00 10.07 89 ILE A CA 1
ATOM 663 C C . ILE A 1 89 ? -4.019 50.662 13.058 1.00 10.17 89 ILE A C 1
ATOM 664 O O . ILE A 1 89 ? -4.009 51.549 13.916 1.00 10.69 89 ILE A O 1
ATOM 669 N N . LEU A 1 90 ? -4.464 49.434 13.294 1.00 9.48 90 LEU A N 1
ATOM 670 C CA . LEU A 1 90 ? -4.933 49.033 14.610 1.00 9.35 90 LEU A CA 1
ATOM 671 C C . LEU A 1 90 ? -4.004 47.957 15.149 1.00 9.54 90 LEU A C 1
ATOM 672 O O . LEU A 1 90 ? -3.707 46.982 14.452 1.00 10.90 90 LEU A O 1
ATOM 677 N N . THR A 1 91 ? -3.530 48.144 16.377 1.00 10.48 91 THR A N 1
ATOM 678 C CA . THR A 1 91 ? -2.648 47.162 16.994 1.00 10.79 91 THR A CA 1
ATOM 679 C C . THR A 1 91 ? -3.470 46.354 17.992 1.00 11.34 91 THR A C 1
ATOM 680 O O . THR A 1 91 ? -4.358 46.892 18.659 1.00 12.19 91 THR A O 1
ATOM 684 N N . MET A 1 92 ? -3.181 45.061 18.086 1.00 11.86 92 MET A N 1
ATOM 685 C CA . MET A 1 92 ? -3.935 44.187 18.974 1.00 13.35 92 MET A CA 1
ATOM 686 C C . MET A 1 92 ? -3.210 42.866 19.179 1.00 14.13 92 MET A C 1
ATOM 687 O O . MET A 1 92 ? -2.423 42.444 18.333 1.00 13.26 92 MET A O 1
ATOM 692 N N . PRO A 1 93 ? -3.471 42.194 20.310 1.00 15.42 93 PRO A N 1
ATOM 693 C CA . PRO A 1 93 ? -2.831 40.908 20.599 1.00 17.56 93 PRO A CA 1
ATOM 694 C C . PRO A 1 93 ? -3.129 39.901 19.485 1.00 19.50 93 PRO A C 1
ATOM 695 O O . PRO A 1 93 ? -4.231 39.879 18.934 1.00 19.48 93 PRO A O 1
ATOM 699 N N . ALA A 1 94 ? -2.144 39.069 19.166 1.00 20.86 94 ALA A N 1
ATOM 700 C CA . ALA A 1 94 ? -2.270 38.073 18.107 1.00 22.95 94 ALA A CA 1
ATOM 701 C C . ALA A 1 94 ? -3.355 37.020 18.321 1.00 25.01 94 ALA A C 1
ATOM 702 O O . ALA A 1 94 ? -3.744 36.334 17.377 1.00 26.74 94 ALA A O 1
ATOM 704 N N . GLN A 1 95 ? -3.843 36.888 19.550 1.00 27.02 95 GLN A N 1
ATOM 705 C CA . GLN A 1 95 ? -4.882 35.903 19.842 1.00 30.22 95 GLN A CA 1
ATOM 706 C C . GLN A 1 95 ? -6.279 36.424 19.509 1.00 30.74 95 GLN A C 1
ATOM 707 O O . GLN A 1 95 ? -7.280 35.890 19.985 1.00 31.49 95 GLN A O 1
ATOM 713 N N . MET A 1 96 ? -6.340 37.465 18.686 1.00 31.27 96 MET A N 1
ATOM 714 C CA . MET A 1 96 ? -7.612 38.064 18.291 1.00 31.58 96 MET A CA 1
ATOM 715 C C . MET A 1 96 ? -8.441 37.110 17.434 1.00 30.57 96 MET A C 1
ATOM 716 O O . MET A 1 96 ? -7.912 36.430 16.557 1.00 31.26 96 MET A O 1
ATOM 721 N N . SER A 1 97 ? -9.745 37.068 17.690 1.00 29.39 97 SER A N 1
ATOM 722 C CA . SER A 1 97 ? -10.639 36.194 16.941 1.00 27.52 97 SER A CA 1
ATOM 723 C C . SER A 1 97 ? -10.678 36.562 15.460 1.00 26.42 97 SER A C 1
ATOM 724 O O . SER A 1 97 ? -10.597 37.738 15.093 1.00 24.87 97 SER A O 1
ATOM 727 N N . GLU A 1 98 ? -10.798 35.544 14.616 1.00 25.26 98 GLU A N 1
ATOM 728 C CA . GLU A 1 98 ? -10.855 35.720 13.170 1.00 24.88 98 GLU A CA 1
ATOM 729 C C . GLU A 1 98 ? -12.051 36.586 12.787 1.00 23.50 98 GLU A C 1
ATOM 730 O O . GLU A 1 98 ? -11.960 37.437 11.900 1.00 22.06 98 GLU A O 1
ATOM 736 N N . GLU A 1 99 ? -13.173 36.360 13.463 1.00 22.36 99 GLU A N 1
ATOM 737 C CA . GLU A 1 99 ? -14.398 37.107 13.205 1.00 21.03 99 GLU A CA 1
ATOM 738 C C . GLU A 1 99 ? -14.162 38.613 13.312 1.00 19.98 99 GLU A C 1
ATOM 739 O O . GLU A 1 99 ? -14.497 39.366 12.395 1.00 18.99 99 GLU A O 1
ATOM 745 N N . ARG A 1 100 ? -13.586 39.044 14.431 1.00 19.21 100 ARG A N 1
ATOM 746 C CA . ARG A 1 100 ? -13.315 40.462 14.645 1.00 18.73 100 ARG A CA 1
ATOM 747 C C . ARG A 1 100 ? -12.319 40.995 13.624 1.00 18.15 100 ARG A C 1
ATOM 748 O O . ARG A 1 100 ? -12.492 42.094 13.100 1.00 17.55 100 ARG A O 1
ATOM 756 N N . LYS A 1 101 ? -11.277 40.222 13.336 1.00 16.75 101 LYS A N 1
ATOM 757 C CA . LYS A 1 101 ? -10.299 40.666 12.351 1.00 16.62 101 LYS A CA 1
ATOM 758 C C . LYS A 1 101 ? -10.974 40.884 11.001 1.00 16.32 101 LYS A C 1
ATOM 759 O O . LYS A 1 101 ? -10.634 41.815 10.274 1.00 16.15 101 LYS A O 1
ATOM 765 N N . ARG A 1 102 ? -11.943 40.032 10.670 1.00 16.38 102 ARG A N 1
ATOM 766 C CA . ARG A 1 102 ? -12.645 40.154 9.400 1.00 15.80 102 ARG A CA 1
ATOM 767 C C . ARG A 1 102 ? -13.460 41.438 9.301 1.00 14.10 102 ARG A C 1
ATOM 768 O O . ARG A 1 102 ? -13.532 42.046 8.233 1.00 15.39 102 ARG A O 1
ATOM 776 N N . VAL A 1 103 ? -14.068 41.851 10.408 1.00 14.49 103 VAL A N 1
ATOM 777 C CA . VAL A 1 103 ? -14.854 43.081 10.410 1.00 14.90 103 VAL A CA 1
ATOM 778 C C . VAL A 1 103 ? -13.930 44.276 10.200 1.00 14.24 103 VAL A C 1
ATOM 779 O O . VAL A 1 103 ? -14.189 45.133 9.356 1.00 14.45 103 VAL A O 1
ATOM 783 N N . LEU A 1 104 ? -12.847 44.321 10.969 1.00 14.24 104 LEU A N 1
ATOM 784 C CA . LEU A 1 104 ? -11.894 45.419 10.867 1.00 13.42 104 LEU A CA 1
ATOM 785 C C . LEU A 1 104 ? -11.270 45.501 9.476 1.00 13.05 104 LEU A C 1
ATOM 786 O O . LEU A 1 104 ? -11.140 46.588 8.912 1.00 13.83 104 LEU A O 1
ATOM 791 N N . LYS A 1 105 ? -10.888 44.354 8.920 1.00 13.19 105 LYS A N 1
ATOM 792 C CA . LYS A 1 105 ? -10.292 44.334 7.590 1.00 14.01 105 LYS A CA 1
ATOM 793 C C . LYS A 1 105 ? -11.319 44.677 6.510 1.00 13.17 105 LYS A C 1
ATOM 794 O O . LYS A 1 105 ? -10.963 45.193 5.453 1.00 14.87 105 LYS A O 1
ATOM 800 N N . ALA A 1 106 ? -12.591 44.393 6.775 1.00 14.70 106 ALA A N 1
ATOM 801 C CA . ALA A 1 106 ? -13.635 44.710 5.806 1.00 15.16 106 ALA A CA 1
ATOM 802 C C . ALA A 1 106 ? -13.652 46.222 5.574 1.00 15.95 106 ALA A C 1
ATOM 803 O O . ALA A 1 106 ? -13.884 46.690 4.458 1.00 17.18 106 ALA A O 1
ATOM 805 N N . PHE A 1 107 ? -13.395 46.979 6.637 1.00 16.51 107 PHE A N 1
ATOM 806 C CA . PHE A 1 107 ? -13.367 48.436 6.549 1.00 16.64 107 PHE A CA 1
ATOM 807 C C . PHE A 1 107 ? -12.031 48.967 6.029 1.00 17.31 107 PHE A C 1
ATOM 808 O O . PHE A 1 107 ? -11.859 50.176 5.865 1.00 18.68 107 PHE A O 1
ATOM 816 N N . GLY A 1 108 ? -11.084 48.068 5.785 1.00 15.73 108 GLY A N 1
ATOM 817 C CA . GLY A 1 108 ? -9.795 48.488 5.264 1.00 15.97 108 GLY A CA 1
ATOM 818 C C . GLY A 1 108 ? -8.729 48.822 6.291 1.00 14.31 108 GLY A C 1
ATOM 819 O O . GLY A 1 108 ? -7.677 49.355 5.939 1.00 16.04 108 GLY A O 1
ATOM 820 N N . ALA A 1 109 ? -8.985 48.519 7.557 1.00 13.89 109 ALA A N 1
ATOM 821 C CA . ALA A 1 109 ? -7.993 48.795 8.586 1.00 12.15 109 ALA A CA 1
ATOM 822 C C . ALA A 1 109 ? -6.839 47.815 8.440 1.00 13.09 109 ALA A C 1
ATOM 823 O O . ALA A 1 109 ? -7.034 46.661 8.049 1.00 13.85 109 ALA A O 1
ATOM 825 N N . GLU A 1 110 ? -5.632 48.288 8.724 1.00 11.95 110 GLU A N 1
ATOM 826 C CA . GLU A 1 110 ? -4.451 47.438 8.679 1.00 12.60 110 GLU A CA 1
ATOM 827 C C . GLU A 1 110 ? -4.284 46.937 10.102 1.00 12.43 11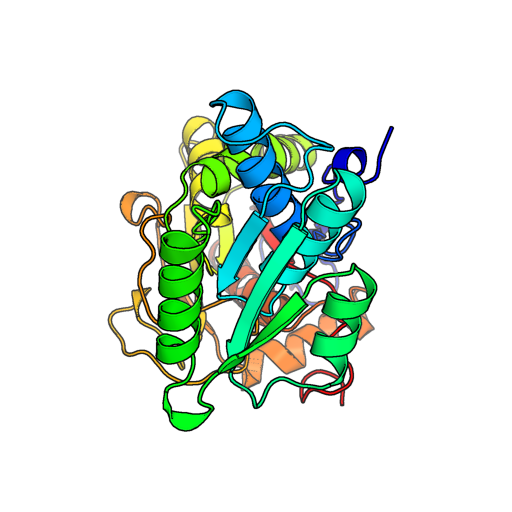0 GLU A C 1
ATOM 828 O O . GLU A 1 110 ? -4.347 47.722 11.045 1.00 12.77 110 GLU A O 1
ATOM 834 N N . LEU A 1 111 ? -4.082 45.636 10.266 1.00 11.91 111 LEU A N 1
ATOM 835 C CA . LEU A 1 111 ? -3.936 45.077 11.600 1.00 12.24 111 LEU A CA 1
ATOM 836 C C . LEU A 1 111 ? -2.507 44.665 11.897 1.00 12.90 111 LEU A C 1
ATOM 837 O O . LEU A 1 111 ? -1.847 44.042 11.068 1.00 13.89 111 LEU A O 1
ATOM 842 N N . VAL A 1 112 ? -2.031 45.037 13.077 1.00 12.13 112 VAL A N 1
ATOM 843 C CA . VAL A 1 112 ? -0.695 44.656 13.512 1.00 12.88 112 VAL A CA 1
ATOM 844 C C . VAL A 1 112 ? -0.922 43.811 14.758 1.00 13.47 112 VAL A C 1
ATOM 845 O O . VAL A 1 112 ? -1.410 44.302 15.779 1.00 13.10 112 VAL A O 1
ATOM 849 N N . LEU A 1 113 ? -0.588 42.529 14.653 1.00 13.54 113 LEU A N 1
ATOM 850 C CA . LEU A 1 113 ? -0.772 41.581 15.743 1.00 14.22 113 LEU A CA 1
ATOM 851 C C . LEU A 1 113 ? 0.463 41.549 16.626 1.00 15.71 113 LEU A C 1
ATOM 852 O O . LEU A 1 113 ? 1.565 41.248 16.165 1.00 17.98 113 LEU A O 1
ATOM 857 N N . THR A 1 114 ? 0.268 41.860 17.901 1.00 14.55 114 THR A N 1
ATOM 858 C CA . THR A 1 114 ? 1.371 41.912 18.845 1.00 15.44 114 THR A CA 1
ATOM 859 C C . THR A 1 114 ? 1.460 40.720 19.795 1.00 17.53 114 THR A C 1
ATOM 860 O O . THR A 1 114 ? 0.544 39.904 19.881 1.00 17.81 114 THR A O 1
ATOM 864 N N . ASP A 1 115 ? 2.589 40.636 20.496 1.00 19.22 115 ASP A N 1
ATOM 865 C CA . ASP A 1 115 ? 2.880 39.556 21.436 1.00 22.57 115 ASP A CA 1
ATOM 866 C C . ASP A 1 115 ? 1.687 39.135 22.288 1.00 23.89 115 ASP A C 1
ATOM 867 O O . ASP A 1 115 ? 1.216 39.890 23.134 1.00 24.49 115 ASP A O 1
ATOM 872 N N . PRO A 1 116 ? 1.188 37.907 22.074 1.00 25.42 116 PRO A N 1
ATOM 873 C CA . PRO A 1 116 ? 0.045 37.371 22.819 1.00 27.46 116 PRO A CA 1
ATOM 874 C C . PRO A 1 116 ? 0.292 37.341 24.325 1.00 29.28 116 PRO A C 1
ATOM 875 O O . PRO A 1 116 ? -0.636 37.490 25.117 1.00 30.43 116 PRO A O 1
ATOM 879 N N . GLU A 1 117 ? 1.551 37.151 24.707 1.00 30.59 117 GLU A N 1
ATOM 880 C CA . GLU A 1 117 ? 1.931 37.082 26.114 1.00 32.67 117 GLU A CA 1
ATOM 881 C C . GLU A 1 117 ? 1.937 38.430 26.833 1.00 32.95 117 GLU A C 1
ATOM 882 O O . GLU A 1 117 ? 1.655 38.494 28.030 1.00 33.21 117 GLU A O 1
ATOM 888 N N . ARG A 1 118 ? 2.258 39.503 26.113 1.00 32.70 118 ARG A N 1
ATOM 889 C CA . ARG A 1 118 ? 2.298 40.832 26.720 1.00 32.71 118 ARG A CA 1
ATOM 890 C C . ARG A 1 118 ? 0.934 41.517 26.682 1.00 32.21 118 ARG A C 1
ATOM 891 O O . ARG A 1 118 ? 0.771 42.624 27.196 1.00 33.24 118 ARG A O 1
ATOM 899 N N . ARG A 1 119 ? -0.034 40.855 26.057 1.00 31.27 119 ARG A N 1
ATOM 900 C CA . ARG A 1 119 ? -1.399 41.364 25.951 1.00 29.97 119 ARG A CA 1
ATOM 901 C C . ARG A 1 119 ? -1.493 42.835 25.538 1.00 28.34 119 ARG A C 1
ATOM 902 O O . ARG A 1 119 ? -0.725 43.304 24.698 1.00 28.44 119 ARG A O 1
ATOM 910 N N . MET A 1 120 ? -2.441 43.555 26.135 1.00 25.37 120 MET A N 1
ATOM 911 C CA . MET A 1 120 ? -2.656 44.966 25.824 1.00 23.18 120 MET A CA 1
ATOM 912 C C . MET A 1 120 ? -1.417 45.843 25.888 1.00 20.41 120 MET A C 1
ATOM 913 O O . MET A 1 120 ? -1.307 46.821 25.147 1.00 18.88 120 MET A O 1
ATOM 918 N N . LEU A 1 121 ? -0.486 45.506 26.772 1.00 17.32 121 LEU A N 1
ATOM 919 C CA . LEU A 1 121 ? 0.731 46.292 26.896 1.00 15.47 121 LEU A CA 1
ATOM 920 C C . LEU A 1 121 ? 1.492 46.335 25.572 1.00 15.40 121 LEU A C 1
ATOM 921 O O . LEU A 1 121 ? 1.919 47.400 25.129 1.00 14.92 121 LEU A O 1
ATOM 926 N N . ALA A 1 122 ? 1.653 45.176 24.942 1.00 14.62 122 ALA A N 1
ATOM 927 C CA . ALA A 1 122 ? 2.376 45.100 23.676 1.00 13.78 122 ALA A CA 1
ATOM 928 C C . ALA A 1 122 ? 1.639 45.848 22.573 1.00 13.54 122 ALA A C 1
ATOM 929 O O . ALA A 1 122 ? 2.265 46.417 21.678 1.00 13.76 122 ALA A O 1
ATOM 931 N N . ALA A 1 123 ? 0.311 45.846 22.635 1.00 12.71 123 ALA A N 1
ATOM 932 C CA . ALA A 1 123 ? -0.483 46.553 21.638 1.00 11.64 123 ALA A CA 1
ATOM 933 C C . ALA A 1 123 ? -0.257 48.056 21.793 1.00 12.18 123 ALA A C 1
ATOM 934 O O . ALA A 1 123 ? -0.060 48.772 20.809 1.00 11.68 123 ALA A O 1
ATOM 936 N N . ARG A 1 124 ? -0.281 48.534 23.034 1.00 12.28 124 ARG A N 1
ATOM 937 C CA . ARG A 1 124 ? -0.060 49.952 23.303 1.00 11.79 124 ARG A CA 1
ATOM 938 C C . ARG A 1 124 ? 1.327 50.369 22.835 1.00 12.29 124 ARG A C 1
ATOM 939 O O . ARG A 1 124 ? 1.499 51.421 22.221 1.00 12.33 124 ARG A O 1
ATOM 947 N N . GLU A 1 125 ? 2.315 49.534 23.139 1.00 12.05 125 GLU A N 1
ATOM 948 C CA . GLU A 1 125 ? 3.695 49.802 22.760 1.00 12.12 125 GLU A CA 1
ATOM 949 C C . GLU A 1 125 ? 3.869 49.948 21.251 1.00 11.14 125 GLU A C 1
ATOM 950 O O . GLU A 1 125 ? 4.539 50.872 20.789 1.00 12.26 125 GLU A O 1
ATOM 956 N N . GLU A 1 126 ? 3.258 49.050 20.483 1.00 11.36 126 GLU A N 1
ATOM 957 C CA . GLU A 1 126 ? 3.370 49.123 19.030 1.00 11.44 126 GLU A CA 1
ATOM 958 C C . GLU A 1 126 ? 2.678 50.373 18.480 1.00 11.74 126 GLU A C 1
ATOM 959 O O . GLU A 1 126 ? 3.171 50.997 17.544 1.00 11.39 126 GLU A O 1
ATOM 965 N N . ALA A 1 127 ? 1.544 50.750 19.063 1.00 10.86 127 ALA A N 1
ATOM 966 C CA . ALA A 1 127 ? 0.836 51.944 18.605 1.00 11.07 127 ALA A CA 1
ATOM 967 C C . ALA A 1 127 ? 1.709 53.181 18.837 1.00 11.17 127 ALA A C 1
ATOM 968 O O . ALA A 1 127 ? 1.796 54.060 17.980 1.00 11.98 127 ALA A O 1
ATOM 970 N N . LEU A 1 128 ? 2.360 53.243 19.997 1.00 11.98 128 LEU A N 1
ATOM 971 C CA . LEU A 1 128 ? 3.237 54.364 20.313 1.00 12.64 128 LEU A CA 1
ATOM 972 C C . LEU A 1 128 ? 4.435 54.383 19.365 1.00 12.71 128 LEU A C 1
ATOM 973 O O . LEU A 1 128 ? 4.859 55.447 18.912 1.00 14.22 128 LEU A O 1
ATOM 978 N N . ARG A 1 129 ? 4.969 53.202 19.061 1.00 12.69 129 ARG A N 1
ATOM 979 C CA . ARG A 1 129 ? 6.118 53.096 18.163 1.00 13.15 129 ARG A CA 1
ATOM 980 C C . ARG A 1 129 ? 5.743 53.608 16.773 1.00 14.21 129 ARG A C 1
ATOM 981 O O . ARG A 1 129 ? 6.505 54.338 16.144 1.00 14.55 129 ARG A O 1
ATOM 989 N N . LEU A 1 130 ? 4.564 53.219 16.296 1.00 13.02 130 LEU A N 1
ATOM 990 C CA . LEU A 1 130 ? 4.094 53.654 14.987 1.00 13.45 130 LEU A CA 1
ATOM 991 C C . LEU A 1 130 ? 3.808 55.150 14.983 1.00 13.57 130 LEU A C 1
ATOM 992 O O . LEU A 1 130 ? 4.107 55.843 14.008 1.00 14.26 130 LEU A O 1
ATOM 997 N N . LYS A 1 131 ? 3.227 55.654 16.069 1.00 13.30 131 LYS A N 1
ATOM 998 C CA . LYS A 1 131 ? 2.937 57.076 16.150 1.00 13.63 131 LYS A CA 1
ATOM 999 C C . LYS A 1 131 ? 4.230 57.871 15.984 1.00 14.58 131 LYS A C 1
ATOM 1000 O O . LYS A 1 131 ? 4.269 58.861 15.255 1.00 16.09 131 LYS A O 1
ATOM 1006 N N . GLU A 1 132 ? 5.285 57.423 16.657 1.00 16.03 132 GLU A N 1
ATOM 1007 C CA . GLU A 1 132 ? 6.582 58.092 16.588 1.00 17.87 132 GLU A CA 1
ATOM 1008 C C . GLU A 1 132 ? 7.250 57.944 15.221 1.00 18.33 132 GLU A C 1
ATOM 1009 O O . GLU A 1 132 ? 7.709 58.927 14.636 1.00 19.19 132 GLU A O 1
ATOM 1015 N N . GLU A 1 133 ? 7.303 56.716 14.717 1.00 17.00 133 GLU A N 1
ATOM 1016 C CA . GLU A 1 133 ? 7.927 56.440 13.427 1.00 18.91 133 GLU A CA 1
ATOM 1017 C C . GLU A 1 133 ? 7.255 57.136 12.246 1.00 18.28 133 GL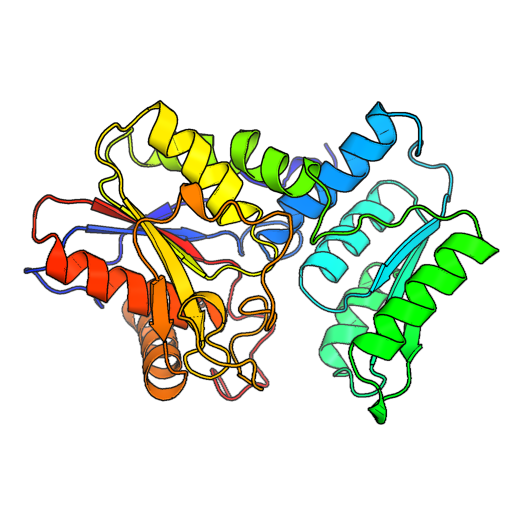U A C 1
ATOM 1018 O O . GLU A 1 133 ? 7.932 57.674 11.367 1.00 19.58 133 GLU A O 1
ATOM 1024 N N . LEU A 1 134 ? 5.926 57.127 12.229 1.00 16.93 134 LEU A N 1
ATOM 1025 C CA . LEU A 1 134 ? 5.170 57.720 11.133 1.00 15.83 134 LEU A CA 1
ATOM 1026 C C . LEU A 1 134 ? 4.616 59.119 11.392 1.00 15.91 134 LEU A C 1
ATOM 1027 O O . LEU A 1 134 ? 4.091 59.757 10.477 1.00 17.46 134 LEU A O 1
ATOM 1032 N N . GLY A 1 135 ? 4.736 59.605 12.622 1.00 16.25 135 GLY A N 1
ATOM 1033 C CA . GLY A 1 135 ? 4.186 60.913 12.931 1.00 16.12 135 GLY A CA 1
ATOM 1034 C C . GLY A 1 135 ? 2.680 60.826 12.740 1.00 15.02 135 GLY A C 1
ATOM 1035 O O . GLY A 1 135 ? 2.027 61.774 12.302 1.00 17.38 135 GLY A O 1
ATOM 1036 N N . ALA A 1 136 ? 2.132 59.663 13.075 1.00 14.41 136 ALA A N 1
ATOM 1037 C CA . ALA A 1 136 ? 0.704 59.407 12.928 1.00 13.30 136 ALA A CA 1
ATOM 1038 C C . ALA A 1 136 ? -0.120 60.030 14.043 1.00 13.05 136 ALA A C 1
ATOM 1039 O O . ALA A 1 136 ? 0.412 60.467 15.065 1.00 13.71 136 ALA A O 1
ATOM 1041 N N . PHE A 1 137 ? -1.430 60.064 13.830 1.00 11.73 137 PHE A N 1
ATOM 1042 C CA . PHE A 1 137 ? -2.351 60.597 14.814 1.00 10.31 137 PHE A CA 1
ATOM 1043 C C . PHE A 1 137 ? -2.920 59.439 15.618 1.00 9.99 137 PHE A C 1
ATOM 1044 O O . PHE A 1 137 ? -3.437 58.477 15.046 1.00 10.59 137 PHE A O 1
ATOM 1052 N N . MET A 1 138 ? -2.803 59.517 16.938 1.00 9.97 138 MET A N 1
ATOM 1053 C CA . MET A 1 138 ? -3.359 58.480 17.797 1.00 9.76 138 MET A CA 1
ATOM 1054 C C . MET A 1 138 ? -4.515 59.083 18.577 1.00 10.89 138 MET A C 1
ATOM 1055 O O . MET A 1 138 ? -4.320 59.947 19.433 1.00 11.00 138 MET A O 1
ATOM 1060 N N . PRO A 1 139 ? -5.744 58.639 18.279 1.00 9.87 139 PRO A N 1
ATOM 1061 C CA . PRO A 1 139 ? -6.941 59.141 18.959 1.00 10.64 139 PRO A CA 1
ATOM 1062 C C . PRO A 1 139 ? -6.805 59.154 20.486 1.00 10.48 139 PRO A C 1
ATOM 1063 O O . PRO A 1 139 ? -7.197 60.128 21.135 1.00 10.73 139 PRO A O 1
ATOM 1067 N N . ASP A 1 140 ? -6.251 58.077 21.047 1.00 10.18 140 ASP A N 1
ATOM 1068 C CA . ASP A 1 140 ? -6.042 57.962 22.498 1.00 10.15 140 ASP A CA 1
ATOM 1069 C C . ASP A 1 140 ? -7.393 58.010 23.210 1.00 10.53 140 ASP A C 1
ATOM 1070 O O . ASP A 1 140 ? -7.641 58.872 24.051 1.00 11.06 140 ASP A O 1
ATOM 1075 N N . GLN A 1 141 ? -8.247 57.045 22.886 1.00 10.45 141 GLN A N 1
ATOM 1076 C CA . GLN A 1 141 ? -9.607 56.990 23.416 1.00 10.29 141 GLN A CA 1
ATOM 1077 C C . GLN A 1 141 ? -9.824 57.117 24.920 1.00 10.13 141 GLN A C 1
ATOM 1078 O O . GLN A 1 141 ? -10.864 57.614 25.346 1.00 11.32 141 GLN A O 1
ATOM 1084 N N . PHE A 1 142 ? -8.867 56.682 25.730 1.00 9.72 142 PHE A N 1
ATOM 1085 C CA . PHE A 1 142 ? -9.053 56.767 27.174 1.00 9.57 142 PHE A CA 1
ATOM 1086 C C . PHE A 1 142 ? -8.745 58.131 27.784 1.00 10.50 142 PHE A C 1
ATOM 1087 O O . PHE A 1 142 ? -9.138 58.398 28.919 1.00 10.65 142 PHE A O 1
ATOM 1095 N N . LYS A 1 143 ? -8.072 58.994 27.023 1.00 10.62 143 LYS A N 1
ATOM 1096 C CA . LYS A 1 143 ? -7.686 60.318 27.513 1.00 13.31 143 LYS A CA 1
ATOM 1097 C C . LYS A 1 143 ? -8.167 61.510 26.679 1.00 13.91 143 LYS A C 1
ATOM 1098 O O . LYS A 1 143 ? -8.134 62.649 27.147 1.00 15.52 143 LYS A O 1
ATOM 1104 N N . ASN A 1 144 ? -8.611 61.252 25.455 1.00 11.44 144 ASN A N 1
ATOM 1105 C CA . ASN A 1 144 ? -9.048 62.312 24.543 1.00 11.77 144 ASN A CA 1
ATOM 1106 C C . ASN A 1 144 ? -10.374 62.952 24.963 1.00 10.86 144 ASN A C 1
ATOM 1107 O O . ASN A 1 144 ? -11.415 62.302 24.940 1.00 12.39 144 ASN A O 1
ATOM 1112 N N . PRO A 1 145 ? -10.353 64.242 25.350 1.00 11.41 145 PRO A N 1
ATOM 1113 C CA . PRO A 1 145 ? -11.591 64.915 25.767 1.00 11.73 145 PRO A CA 1
ATOM 1114 C C . PRO A 1 145 ? -12.691 64.979 24.707 1.00 11.05 145 PRO A C 1
ATOM 1115 O O . PRO A 1 145 ? -13.858 65.206 25.033 1.00 12.11 145 PRO A O 1
ATOM 1119 N N . ALA A 1 146 ? -12.329 64.791 23.442 1.00 10.47 146 ALA A N 1
ATOM 1120 C CA . ALA A 1 146 ? -13.326 64.819 22.375 1.00 10.16 146 ALA A CA 1
ATOM 1121 C C . ALA A 1 146 ? -14.261 63.613 22.504 1.00 10.01 146 ALA A C 1
ATOM 1122 O O . ALA A 1 146 ? -15.384 63.635 22.008 1.00 10.99 146 ALA A O 1
ATOM 1124 N N . ASN A 1 147 ? -13.780 62.564 23.168 1.00 11.39 147 ASN A N 1
ATOM 1125 C CA . ASN A 1 147 ? -14.568 61.355 23.410 1.00 10.69 147 ASN A CA 1
ATOM 1126 C C . ASN A 1 147 ? -15.732 61.785 24.312 1.00 11.02 147 ASN A C 1
ATOM 1127 O O . ASN A 1 147 ? -16.902 61.586 23.982 1.00 10.38 147 ASN A O 1
ATOM 1132 N N . VAL A 1 148 ? -15.400 62.401 25.444 1.00 10.32 148 VAL A N 1
ATOM 1133 C CA . VAL A 1 148 ? -16.409 62.894 26.377 1.00 10.47 148 VAL A CA 1
ATOM 1134 C C . VAL A 1 148 ? -17.353 63.886 25.686 1.00 10.73 148 VAL A C 1
ATOM 1135 O O . VAL A 1 148 ? -18.575 63.821 25.849 1.00 11.35 148 VAL A O 1
ATOM 1139 N N . ARG A 1 149 ? -16.777 64.800 24.910 1.00 11.02 149 ARG A N 1
ATOM 1140 C CA . ARG A 1 149 ? -17.548 65.826 24.215 1.00 11.46 149 ARG A CA 1
ATOM 1141 C C . ARG A 1 149 ? -18.612 65.239 23.289 1.00 11.86 149 ARG A C 1
ATOM 1142 O O . ARG A 1 149 ? -19.697 65.802 23.148 1.00 12.22 149 ARG A O 1
ATOM 1150 N N . ALA A 1 150 ? -18.304 64.111 22.656 1.00 11.46 150 ALA 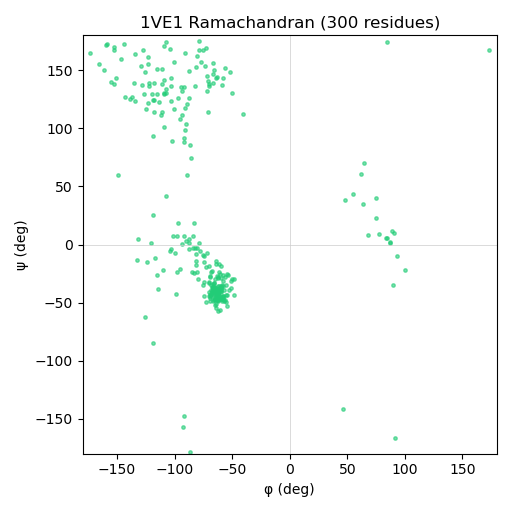A N 1
ATOM 1151 C CA . ALA A 1 150 ? -19.263 63.472 21.762 1.00 10.60 150 ALA A CA 1
ATOM 1152 C C . ALA A 1 150 ? -20.566 63.208 22.506 1.00 11.36 150 ALA A C 1
ATOM 1153 O O . ALA A 1 150 ? -21.658 63.460 21.993 1.00 12.15 150 ALA A O 1
ATOM 1155 N N . HIS A 1 151 ? -20.440 62.716 23.730 1.00 10.26 151 HIS A N 1
ATOM 1156 C CA . HIS A 1 151 ? -21.604 62.381 24.531 1.00 10.79 151 HIS A CA 1
ATOM 1157 C C . HIS A 1 151 ? -22.261 63.575 25.195 1.00 12.09 151 HIS A C 1
ATOM 1158 O O . HIS A 1 151 ? -23.472 63.585 25.416 1.00 13.05 151 HIS A O 1
ATOM 1165 N N . TYR A 1 152 ? -21.466 64.589 25.500 1.00 12.92 152 TYR A N 1
ATOM 1166 C CA . TYR A 1 152 ? -21.996 65.793 26.108 1.00 13.59 152 TYR A CA 1
ATOM 1167 C C . TYR A 1 152 ? -22.833 66.554 25.076 1.00 13.89 152 TYR A C 1
ATOM 1168 O O . TYR A 1 152 ? -23.834 67.183 25.423 1.00 13.95 152 TYR A O 1
ATOM 1177 N N . GLU A 1 153 ? -22.431 66.471 23.807 1.00 13.50 153 GLU A N 1
ATOM 1178 C CA . GLU A 1 153 ? -23.114 67.183 22.726 1.00 13.75 153 GLU A CA 1
ATOM 1179 C C . GLU A 1 153 ? -24.174 66.417 21.944 1.00 13.61 153 GLU A C 1
ATOM 1180 O O . GLU A 1 153 ? -25.029 67.032 21.302 1.00 14.41 153 GLU A O 1
ATOM 1186 N N . THR A 1 154 ? -24.130 65.088 21.973 1.00 12.71 154 THR A N 1
ATOM 1187 C CA . THR A 1 154 ? -25.120 64.325 21.226 1.00 12.68 154 THR A CA 1
ATOM 1188 C C . THR A 1 154 ? -25.895 63.303 22.053 1.00 12.60 154 THR A C 1
ATOM 1189 O O . THR A 1 154 ? -27.111 63.420 22.197 1.00 13.58 154 THR A O 1
ATOM 1193 N N . THR A 1 155 ? -25.202 62.316 22.610 1.00 11.86 155 THR A N 1
ATOM 1194 C CA . THR A 1 155 ? -25.862 61.278 23.395 1.00 12.12 155 THR A CA 1
ATOM 1195 C C . THR A 1 155 ? -26.707 61.835 24.538 1.00 12.21 155 THR A C 1
ATOM 1196 O O . THR A 1 155 ? -27.869 61.452 24.702 1.00 12.61 155 THR A O 1
ATOM 1200 N N . GLY A 1 156 ? -26.118 62.735 25.322 1.00 12.30 156 GLY A N 1
ATOM 1201 C CA . GLY A 1 156 ? -26.826 63.332 26.444 1.00 12.79 156 GLY A CA 1
ATOM 1202 C C . GLY A 1 156 ? -28.070 64.086 26.016 1.00 12.85 156 GLY A C 1
ATOM 1203 O O . GLY A 1 156 ? -29.164 63.809 26.509 1.00 13.21 156 GLY A O 1
ATOM 1204 N N . PRO A 1 157 ? -27.935 65.062 25.109 1.00 13.59 157 PRO A N 1
ATOM 1205 C CA . PRO A 1 157 ? -29.096 65.826 24.647 1.00 13.70 157 PRO A CA 1
ATOM 1206 C C . PRO A 1 157 ? -30.202 64.912 24.121 1.00 13.97 157 PRO A C 1
ATOM 1207 O O . PRO A 1 157 ? -31.378 65.113 24.420 1.00 14.42 157 PRO A O 1
ATOM 1211 N N . GLU A 1 158 ? -29.822 63.902 23.345 1.00 12.95 158 GLU A N 1
ATOM 1212 C CA . GLU A 1 158 ? -30.797 62.967 22.790 1.00 12.79 158 GLU A CA 1
ATOM 1213 C C . GLU A 1 158 ? -31.573 62.239 23.881 1.00 13.21 158 GLU A C 1
ATOM 1214 O O . GLU A 1 158 ? -32.800 62.129 23.813 1.00 14.44 158 GLU A O 1
ATOM 1220 N N . LEU A 1 159 ? -30.856 61.731 24.878 1.00 13.57 159 LEU A N 1
ATOM 1221 C CA . LEU A 1 159 ? -31.484 60.999 25.970 1.00 14.72 159 LEU A CA 1
ATOM 1222 C C . LEU A 1 159 ? -32.420 61.904 26.760 1.00 15.34 159 LEU A C 1
ATOM 1223 O O . LEU A 1 159 ? -33.565 61.540 27.040 1.00 15.01 159 LEU A O 1
ATOM 1228 N N . TYR A 1 160 ? -31.924 63.085 27.112 1.00 14.75 160 TYR A N 1
ATOM 1229 C CA . TYR A 1 160 ? -32.696 64.065 27.864 1.00 16.56 160 TYR A CA 1
ATOM 1230 C C . TYR A 1 160 ? -33.987 64.431 27.130 1.00 17.45 160 TYR A C 1
ATOM 1231 O O . TYR A 1 160 ? -35.070 64.427 27.718 1.00 18.36 160 TYR A O 1
ATOM 1240 N N . GLU A 1 161 ? -33.865 64.745 25.844 1.00 17.04 161 GLU A N 1
ATOM 1241 C CA . GLU A 1 161 ? -35.017 65.131 25.033 1.00 18.52 161 GLU A CA 1
ATOM 1242 C C . GLU A 1 161 ? -36.045 64.013 24.899 1.00 18.54 161 GLU A C 1
ATOM 1243 O O . GLU A 1 161 ? -37.244 64.235 25.084 1.00 18.06 161 GLU A O 1
ATOM 1249 N N . ALA A 1 162 ? -35.578 62.813 24.575 1.00 17.29 162 ALA A N 1
ATOM 1250 C CA . ALA A 1 162 ? -36.473 61.674 24.398 1.00 17.44 162 ALA A CA 1
ATOM 1251 C C . ALA A 1 162 ? -37.276 61.351 25.653 1.00 17.62 162 ALA A C 1
ATOM 1252 O O . ALA A 1 162 ? -38.434 60.943 25.567 1.00 18.52 162 ALA A O 1
ATOM 1254 N N . LEU A 1 163 ? -36.665 61.533 26.818 1.00 17.06 163 LEU A N 1
ATOM 1255 C CA . LEU A 1 163 ? -37.348 61.247 28.073 1.00 16.70 163 LEU A CA 1
ATOM 1256 C C . LEU A 1 163 ? -37.947 62.506 28.700 1.00 17.31 163 LEU A C 1
ATOM 1257 O O . LEU A 1 163 ? -38.260 62.532 29.891 1.00 18.24 163 LEU A O 1
ATOM 1262 N N . GLU A 1 164 ? -38.099 63.540 27.878 1.00 19.26 164 GLU A N 1
ATOM 1263 C CA . GLU A 1 164 ? -38.684 64.813 28.294 1.00 21.02 164 GLU A CA 1
ATOM 1264 C C . GLU A 1 164 ? -38.122 65.387 29.594 1.00 21.27 164 GLU A C 1
ATOM 1265 O O . GLU A 1 164 ? -38.859 65.955 30.406 1.00 21.28 164 GLU A O 1
ATOM 1271 N N . GLY A 1 165 ? -36.815 65.242 29.785 1.00 20.37 165 GLY A N 1
ATOM 1272 C CA . GLY A 1 165 ? -36.169 65.767 30.976 1.00 19.97 165 GLY A CA 1
ATOM 1273 C C . GLY A 1 165 ? -36.539 65.080 32.276 1.00 19.58 165 GLY A C 1
ATOM 1274 O O . GLY A 1 165 ? -36.167 65.546 33.355 1.00 21.72 165 GLY A O 1
ATOM 1275 N N . ARG A 1 166 ? -37.266 63.972 32.184 1.00 18.52 166 ARG A N 1
ATOM 1276 C CA . ARG A 1 166 ? -37.682 63.231 33.366 1.00 19.17 166 ARG A CA 1
ATOM 1277 C C . ARG A 1 166 ? -36.806 61.998 33.556 1.00 17.94 166 ARG A C 1
ATOM 1278 O O . ARG A 1 166 ? -37.122 60.918 33.056 1.00 18.64 166 ARG A O 1
ATOM 1286 N N . ILE A 1 167 ? -35.700 62.170 34.273 1.00 17.65 167 ILE A N 1
ATOM 1287 C CA . ILE A 1 167 ? -34.769 61.080 34.545 1.00 16.28 167 ILE A CA 1
ATOM 1288 C C . ILE A 1 167 ? -34.310 61.181 35.995 1.00 16.24 167 ILE A C 1
ATOM 1289 O O . ILE A 1 167 ? -33.804 62.222 36.417 1.00 16.79 167 ILE A O 1
ATOM 1294 N N . ASP A 1 168 ? -34.483 60.104 36.753 1.00 15.52 168 ASP A N 1
ATOM 1295 C CA . ASP A 1 168 ? -34.091 60.086 38.158 1.00 15.43 168 ASP A CA 1
ATOM 1296 C C . ASP A 1 168 ? -32.733 59.430 38.369 1.00 15.57 168 ASP A C 1
ATOM 1297 O O . ASP A 1 168 ? -32.051 59.692 39.361 1.00 15.77 168 ASP A O 1
ATOM 1302 N N . ALA A 1 169 ? -32.339 58.576 37.433 1.00 14.67 169 ALA A N 1
ATOM 1303 C CA . ALA A 1 169 ? -31.053 57.909 37.526 1.00 14.44 169 ALA A CA 1
ATOM 1304 C C . ALA A 1 169 ? -30.575 57.490 36.147 1.00 14.15 169 ALA A C 1
ATOM 1305 O O . ALA A 1 169 ? -31.365 57.052 35.309 1.00 14.39 169 ALA A O 1
ATOM 1307 N N . PHE A 1 170 ? -29.279 57.661 35.918 1.00 13.38 170 PHE A N 1
ATOM 1308 C CA . PHE A 1 170 ? -28.644 57.281 34.664 1.00 12.65 170 PHE A CA 1
ATOM 1309 C C . PHE A 1 170 ? -27.627 56.210 35.035 1.00 11.87 170 PHE A C 1
ATOM 1310 O O . PHE A 1 170 ? -26.760 56.431 35.881 1.00 12.70 170 PHE A O 1
ATOM 1318 N N . VAL A 1 171 ? -27.738 55.049 34.395 1.00 11.67 171 VAL A N 1
ATOM 1319 C CA . VAL A 1 171 ? -26.874 53.909 34.680 1.00 12.13 171 VAL A CA 1
ATOM 1320 C C . VAL A 1 171 ? -26.078 53.484 33.446 1.00 11.79 171 VAL A C 1
ATOM 1321 O O . VAL A 1 171 ? -26.647 53.289 32.373 1.00 11.70 171 VAL A O 1
ATOM 1325 N N . TYR A 1 172 ? -24.765 53.326 33.595 1.00 11.15 172 TYR A N 1
ATOM 1326 C CA . TYR A 1 172 ? -23.944 52.933 32.456 1.00 10.25 172 TYR A CA 1
ATOM 1327 C C . TYR A 1 172 ? -22.696 52.138 32.829 1.00 10.75 172 TYR A C 1
ATOM 1328 O O . TYR A 1 172 ? -22.057 52.413 33.845 1.00 11.26 172 TYR A O 1
ATOM 1337 N N . GLY A 1 173 ? -22.356 51.163 31.986 1.00 10.38 173 GLY A N 1
ATOM 1338 C CA . GLY A 1 173 ? -21.180 50.328 32.205 1.00 11.52 173 GLY A CA 1
ATOM 1339 C C . GLY A 1 173 ? -19.989 50.982 31.531 1.00 10.88 173 GLY A C 1
ATOM 1340 O O . GLY A 1 173 ? -19.825 50.907 30.316 1.00 11.59 173 GLY A O 1
ATOM 1341 N N . SER A 1 174 ? -19.143 51.608 32.339 1.00 10.76 174 SER A N 1
ATOM 1342 C CA . SER A 1 174 ? -17.994 52.355 31.846 1.00 10.19 174 SER A CA 1
ATOM 1343 C C . SER A 1 174 ? -16.827 51.591 31.233 1.00 10.64 174 SER A C 1
ATOM 1344 O O . SER A 1 174 ? -16.386 50.567 31.754 1.00 10.67 174 SER A O 1
ATOM 1347 N N . GLY A 1 175 ? -16.344 52.120 30.111 1.00 10.07 175 GLY A N 1
ATOM 1348 C CA . GLY A 1 175 ? -15.199 51.562 29.410 1.00 10.33 175 GLY A CA 1
ATOM 1349 C C . GLY A 1 175 ? -14.149 52.661 29.419 1.00 10.11 175 GLY A C 1
ATOM 1350 O O . GLY A 1 175 ? -13.292 52.696 30.301 1.00 10.79 175 GLY A O 1
ATOM 1351 N N . THR A 1 176 ? -14.226 53.576 28.455 1.00 9.89 176 THR A N 1
ATOM 1352 C CA . THR A 1 176 ? -13.287 54.696 28.395 1.00 10.80 176 THR A CA 1
ATOM 1353 C C . THR A 1 176 ? -13.707 55.808 29.355 1.00 11.16 176 THR A C 1
ATOM 1354 O O . THR A 1 176 ? -12.907 56.679 29.689 1.00 11.69 176 THR A O 1
ATOM 1358 N N . GLY A 1 177 ? -14.967 55.779 29.786 1.00 10.17 177 GLY A N 1
ATOM 1359 C CA . GLY A 1 177 ? -15.474 56.796 30.688 1.00 11.48 177 GLY A CA 1
ATOM 1360 C C . GLY A 1 177 ? -16.149 57.948 29.963 1.00 10.64 177 GLY A C 1
ATOM 1361 O O . GLY A 1 177 ? -16.802 58.788 30.583 1.00 11.61 177 GLY A O 1
ATOM 1362 N N . GLY A 1 178 ? -16.009 57.986 28.642 1.00 10.87 178 GLY A N 1
ATOM 1363 C CA . GLY A 1 178 ? -16.597 59.070 27.874 1.00 11.28 178 GLY A CA 1
ATOM 1364 C C . GLY A 1 178 ? -18.101 59.228 27.982 1.00 11.04 178 GLY A C 1
ATOM 1365 O O . GLY A 1 178 ? -18.601 60.337 28.174 1.00 10.84 178 GLY A O 1
ATOM 1366 N N . THR A 1 179 ? -18.828 58.122 27.865 1.00 10.78 179 THR A N 1
ATOM 1367 C CA . THR A 1 179 ? -20.284 58.169 27.927 1.00 10.62 179 THR A CA 1
ATOM 1368 C C . THR A 1 179 ? -20.833 58.616 29.274 1.00 10.97 179 THR A C 1
ATOM 1369 O O . THR A 1 179 ? -21.653 59.533 29.342 1.00 11.86 179 THR A O 1
ATOM 1373 N N . ILE A 1 180 ? -20.387 57.984 30.350 1.00 11.12 180 ILE A N 1
ATOM 1374 C CA . ILE A 1 180 ? -20.921 58.355 31.649 1.00 12.76 180 ILE A CA 1
ATOM 1375 C C . ILE A 1 180 ? -20.537 59.783 32.038 1.00 13.53 180 ILE A C 1
ATOM 1376 O O . ILE A 1 180 ? -21.319 60.485 32.677 1.00 14.69 180 ILE A O 1
ATOM 1381 N N . THR A 1 181 ? -19.353 60.231 31.628 1.00 13.12 181 THR A N 1
ATOM 1382 C CA . THR A 1 181 ? -18.926 61.591 31.943 1.00 12.75 181 THR A CA 1
ATOM 1383 C C . THR A 1 181 ? -19.697 62.620 31.110 1.00 12.74 181 THR A C 1
ATOM 1384 O O . THR A 1 181 ? -20.223 63.594 31.650 1.00 13.84 181 THR A O 1
ATOM 1388 N N . GLY A 1 182 ? -19.764 62.401 29.799 1.00 11.87 182 GLY A N 1
ATOM 1389 C CA . GLY A 1 182 ? -20.472 63.322 28.924 1.00 12.22 182 GLY A CA 1
ATOM 1390 C C . GLY A 1 182 ? -21.962 63.399 29.197 1.00 12.14 182 GLY A C 1
ATOM 1391 O O . GLY A 1 182 ? -22.522 64.488 29.346 1.00 12.94 182 GLY A O 1
ATOM 1392 N N . VAL A 1 183 ? -22.613 62.243 29.249 1.00 11.82 183 VAL A N 1
ATOM 1393 C CA . VAL A 1 183 ? -24.046 62.203 29.518 1.00 12.34 183 VAL A CA 1
ATOM 1394 C C . VAL A 1 183 ? -24.307 62.633 30.958 1.00 13.03 183 VAL A C 1
ATOM 1395 O O . VAL A 1 183 ? -25.226 63.410 31.225 1.00 13.69 183 VAL A O 1
ATOM 1399 N N . GLY A 1 184 ? -23.487 62.135 31.880 1.00 13.19 184 GLY A N 1
ATOM 1400 C CA . GLY A 1 184 ? -23.648 62.480 33.282 1.00 14.47 184 GLY A CA 1
ATOM 1401 C C . GLY A 1 184 ? -23.617 63.975 33.531 1.00 14.68 184 GLY A C 1
ATOM 1402 O O . GLY A 1 184 ? -24.466 64.513 34.243 1.00 15.84 184 GLY A O 1
ATOM 1403 N N . ARG A 1 185 ? -22.633 64.654 32.954 1.00 14.92 185 ARG A N 1
ATOM 1404 C CA . ARG A 1 185 ? -22.524 66.097 33.127 1.00 14.92 185 ARG A CA 1
ATOM 1405 C C . ARG A 1 185 ? -23.719 66.808 32.512 1.00 15.32 185 ARG A C 1
ATOM 1406 O O . ARG A 1 185 ? -24.282 67.720 33.115 1.00 16.45 185 ARG A O 1
ATOM 1414 N N . TYR A 1 186 ? -24.110 66.392 31.312 1.00 14.35 186 TYR A N 1
ATOM 1415 C CA . TYR A 1 186 ? -25.241 67.019 30.645 1.00 14.68 186 TYR A CA 1
ATOM 1416 C C . TYR A 1 186 ? -26.501 66.922 31.505 1.00 15.51 186 TYR A C 1
ATOM 1417 O O . TYR A 1 186 ? -27.233 67.900 31.664 1.00 15.91 186 TYR A O 1
ATOM 1426 N N . LEU A 1 187 ? -26.752 65.742 32.063 1.00 15.71 187 LEU A N 1
ATOM 1427 C CA . LEU A 1 187 ? -27.935 65.544 32.890 1.00 16.04 187 LEU A CA 1
ATOM 1428 C C . LEU A 1 187 ? -27.871 66.285 34.221 1.00 16.89 187 LEU A C 1
ATOM 1429 O O . LEU A 1 187 ? -28.848 66.913 34.627 1.00 17.93 187 LEU A O 1
ATOM 1434 N N . LYS A 1 188 ? -26.730 66.221 34.901 1.00 17.03 188 LYS A N 1
ATOM 1435 C CA . LYS A 1 188 ? -26.603 66.897 36.190 1.00 17.93 188 LYS A CA 1
ATOM 1436 C C . LYS A 1 188 ? -26.741 68.414 36.103 1.00 18.44 188 LYS A C 1
ATOM 1437 O O . LYS A 1 188 ? -27.151 69.055 37.071 1.00 19.29 188 LYS A O 1
ATOM 1443 N N . GLU A 1 189 ? -26.413 68.988 34.950 1.00 19.33 189 GLU A N 1
ATOM 1444 C CA . GLU A 1 189 ? -26.524 70.434 34.770 1.00 19.79 189 GLU A CA 1
ATOM 1445 C C . GLU A 1 189 ? -27.988 70.845 34.655 1.00 21.49 189 GLU A C 1
ATOM 1446 O O . GLU A 1 189 ? -28.331 72.011 34.855 1.00 21.92 189 GLU A O 1
ATOM 1452 N N . ARG A 1 190 ? -28.850 69.882 34.341 1.00 21.23 190 ARG A N 1
ATOM 1453 C CA . ARG A 1 190 ? -30.270 70.161 34.156 1.00 21.72 190 ARG A CA 1
ATOM 1454 C C . ARG A 1 190 ? -31.210 69.503 35.157 1.00 22.29 190 ARG A C 1
ATOM 1455 O O . ARG A 1 190 ? -32.306 70.008 35.405 1.00 23.41 190 ARG A O 1
ATOM 1463 N N . ILE A 1 191 ? -30.790 68.379 35.727 1.00 22.28 191 ILE A N 1
ATOM 1464 C CA . ILE A 1 191 ? -31.610 67.663 36.698 1.00 23.45 191 ILE A CA 1
ATOM 1465 C C . ILE A 1 191 ? -30.871 67.606 38.033 1.00 24.83 191 ILE A C 1
ATOM 1466 O O . ILE A 1 191 ? -30.065 66.708 38.271 1.00 24.15 191 ILE A O 1
ATOM 1471 N N . PRO A 1 192 ? -31.146 68.573 38.926 1.00 27.63 192 PRO A N 1
ATOM 1472 C CA . PRO A 1 192 ? -30.536 68.692 40.255 1.00 28.63 192 PRO A CA 1
ATOM 1473 C C . PRO A 1 192 ? -30.498 67.425 41.111 1.00 28.64 192 PRO A C 1
ATOM 1474 O O . PRO A 1 192 ? -29.594 67.254 41.931 1.00 30.13 192 PRO A O 1
ATOM 1478 N N . HIS A 1 193 ? -31.465 66.535 40.920 1.00 27.58 193 HIS A N 1
ATOM 1479 C CA . HIS A 1 193 ? -31.536 65.319 41.725 1.00 26.42 193 HIS A CA 1
ATOM 1480 C C . HIS A 1 193 ? -31.087 64.023 41.052 1.00 23.57 193 HIS A C 1
ATOM 1481 O O . HIS A 1 193 ? -31.005 62.989 41.710 1.00 22.11 193 HIS A O 1
ATOM 1488 N N . VAL A 1 194 ? -30.784 64.073 39.759 1.00 21.95 194 VAL A N 1
ATOM 1489 C CA . VAL A 1 194 ? -30.386 62.866 39.037 1.00 20.11 194 VAL A CA 1
ATOM 1490 C C . VAL A 1 194 ? -29.149 62.168 39.598 1.00 19.06 194 VAL A C 1
ATOM 1491 O O . VAL A 1 194 ? -28.165 62.812 39.964 1.00 20.47 194 VAL A O 1
ATOM 1495 N N . LYS A 1 195 ? -29.213 60.842 39.673 1.00 17.11 195 LYS A N 1
ATOM 1496 C CA . LYS A 1 195 ? -28.093 60.053 40.165 1.00 17.35 195 LYS A CA 1
ATOM 1497 C C . LYS A 1 195 ? -27.385 59.402 38.981 1.00 16.68 195 LYS A C 1
ATOM 1498 O O . LYS A 1 195 ? -28.030 58.898 38.064 1.00 17.27 195 LYS A O 1
ATOM 1504 N N . VAL A 1 196 ? -26.058 59.431 38.999 1.00 14.95 196 VAL A N 1
ATOM 1505 C CA . VAL A 1 196 ? -25.266 58.822 37.936 1.00 14.30 196 VAL A CA 1
ATOM 1506 C C . VAL A 1 196 ? -24.578 57.613 38.554 1.00 13.95 196 VAL A C 1
ATOM 1507 O O . VAL A 1 196 ? -23.742 57.744 39.445 1.00 14.05 196 VAL A O 1
ATOM 1511 N N . ILE A 1 197 ? -24.951 56.429 38.085 1.00 13.66 197 ILE A N 1
ATOM 1512 C CA . ILE A 1 197 ? -24.416 55.187 38.621 1.00 13.79 197 ILE A CA 1
ATOM 1513 C C . ILE A 1 197 ? -23.566 54.436 37.607 1.00 13.12 197 ILE A C 1
ATOM 1514 O O . ILE A 1 197 ? -24.034 54.103 36.519 1.00 13.55 197 ILE A O 1
ATOM 1519 N N . ALA A 1 198 ? -22.316 54.175 37.971 1.00 12.17 198 ALA A N 1
ATOM 1520 C CA . ALA A 1 198 ? -21.412 53.442 37.102 1.00 12.31 198 ALA A CA 1
ATOM 1521 C C . ALA A 1 198 ? -21.579 51.952 37.345 1.00 11.60 198 ALA A C 1
ATOM 1522 O O . ALA A 1 198 ? -21.901 51.521 38.454 1.00 13.08 198 ALA A O 1
ATOM 1524 N N . VAL A 1 199 ? -21.366 51.167 36.298 1.00 11.27 199 VAL A N 1
ATOM 1525 C CA . VAL A 1 199 ? -21.465 49.721 36.392 1.00 11.20 199 VAL A CA 1
ATOM 1526 C C . VAL A 1 199 ? -20.128 49.140 35.954 1.00 11.14 199 VAL A C 1
ATOM 1527 O O . VAL A 1 199 ? -19.521 49.619 34.998 1.00 11.66 199 VAL A O 1
ATOM 1531 N N . GLU A 1 200 ? -19.663 48.121 36.664 1.00 10.59 200 GLU A N 1
ATOM 1532 C CA . GLU A 1 200 ? -18.404 47.479 36.317 1.00 11.05 200 GLU A CA 1
ATOM 1533 C C . GLU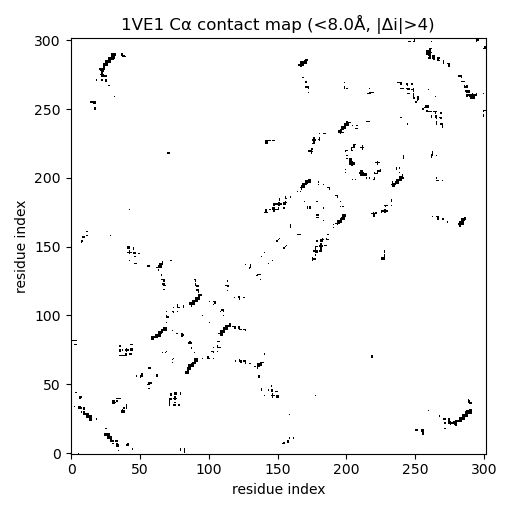 A 1 200 ? -18.482 45.996 36.655 1.00 11.45 200 GLU A C 1
ATOM 1534 O O . GLU A 1 200 ? -19.320 45.575 37.457 1.00 12.09 200 GLU A O 1
ATOM 1540 N N . PRO A 1 201 ? -17.615 45.180 36.044 1.00 11.42 201 PRO A N 1
ATOM 1541 C CA . PRO A 1 201 ? -17.633 43.743 36.325 1.00 11.86 201 PRO A CA 1
ATOM 1542 C C . PRO A 1 201 ? -17.130 43.473 37.737 1.00 12.87 201 PRO A C 1
ATOM 1543 O O . PRO A 1 201 ? -16.154 44.081 38.178 1.00 12.94 201 PRO A O 1
ATOM 1547 N N . ALA A 1 202 ? -17.794 42.571 38.447 1.00 13.01 202 ALA A N 1
ATOM 1548 C CA . ALA A 1 202 ? -17.360 42.223 39.791 1.00 13.21 202 ALA A CA 1
ATOM 1549 C C . ALA A 1 202 ? -15.965 41.610 39.681 1.00 13.27 202 ALA A C 1
ATOM 1550 O O . ALA A 1 202 ? -15.155 41.714 40.603 1.00 14.88 202 ALA A O 1
ATOM 1552 N N . ARG A 1 203 ? -15.688 40.980 38.542 1.00 13.19 203 ARG A N 1
ATOM 1553 C CA . ARG A 1 203 ? -14.397 40.341 38.304 1.00 13.73 203 ARG A CA 1
ATOM 1554 C C . ARG A 1 203 ? -13.253 41.313 37.989 1.00 13.85 203 ARG A C 1
ATOM 1555 O O . ARG A 1 203 ? -12.091 40.912 37.928 1.00 14.98 203 ARG A O 1
ATOM 1563 N N . SER A 1 204 ? -13.582 42.585 37.784 1.00 12.85 204 SER A N 1
ATOM 1564 C CA . SER A 1 204 ? -12.575 43.617 37.507 1.00 12.39 204 SER A CA 1
ATOM 1565 C C . SER A 1 204 ? -13.146 44.906 38.096 1.00 12.17 204 SER A C 1
ATOM 1566 O O . SER A 1 204 ? -13.349 45.906 37.404 1.00 11.84 204 SER A O 1
ATOM 1569 N N . ASN A 1 205 ? -13.382 44.860 39.403 1.00 13.02 205 ASN A N 1
ATOM 1570 C CA . ASN A 1 205 ? -14.010 45.947 40.140 1.00 12.39 205 ASN A CA 1
ATOM 1571 C C . ASN A 1 205 ? -13.108 47.023 40.724 1.00 12.45 205 ASN A C 1
ATOM 1572 O O . ASN A 1 205 ? -13.128 47.264 41.932 1.00 12.85 205 ASN A O 1
ATOM 1577 N N . VAL A 1 206 ? -12.356 47.704 39.863 1.00 12.31 206 VAL A N 1
ATOM 1578 C CA . VAL A 1 206 ? -11.448 48.745 40.331 1.00 12.87 206 VAL A CA 1
ATOM 1579 C C . VAL A 1 206 ? -12.132 50.011 40.843 1.00 13.01 206 VAL A C 1
ATOM 1580 O O . VAL A 1 206 ? -11.621 50.661 41.755 1.00 13.89 206 VAL A O 1
ATOM 1584 N N . LEU A 1 207 ? -13.280 50.372 40.277 1.00 12.79 207 LEU A N 1
ATOM 1585 C CA . LEU A 1 207 ? -13.980 51.566 40.748 1.00 12.13 207 LEU A CA 1
ATOM 1586 C C . LEU A 1 207 ? -14.528 51.336 42.157 1.00 13.06 207 LEU A C 1
ATOM 1587 O O . LEU A 1 207 ? -14.755 52.288 42.909 1.00 15.51 207 LEU A O 1
ATOM 1592 N N . SER A 1 208 ? -14.728 50.068 42.506 1.00 14.00 208 SER A N 1
ATOM 1593 C CA . SER A 1 208 ? -15.251 49.690 43.817 1.00 15.21 208 SER A CA 1
ATOM 1594 C C . SER A 1 208 ? -14.137 49.467 44.833 1.00 15.82 208 SER A C 1
ATOM 1595 O O . SER A 1 208 ? -14.398 49.088 45.973 1.00 16.68 208 SER A O 1
ATOM 1598 N N . GLY A 1 209 ? -12.895 49.698 44.418 1.00 15.10 209 GLY A N 1
ATOM 1599 C CA . GLY A 1 209 ? -11.777 49.503 45.324 1.00 15.55 209 GLY A CA 1
ATOM 1600 C C . GLY A 1 209 ? -11.245 48.083 45.290 1.00 15.79 209 GLY A C 1
ATOM 1601 O O . GLY A 1 209 ? -10.449 47.685 46.144 1.00 17.41 209 GLY A O 1
ATOM 1602 N N . GLY A 1 210 ? -11.689 47.315 44.299 1.00 14.58 210 GLY A N 1
ATOM 1603 C CA . GLY A 1 210 ? -11.248 45.942 44.157 1.00 15.12 210 GLY A CA 1
ATOM 1604 C C . GLY A 1 210 ? -10.041 45.825 43.248 1.00 16.28 210 GLY A C 1
ATOM 1605 O O . GLY A 1 210 ? -9.209 46.734 43.193 1.00 18.24 210 GLY A O 1
ATOM 1606 N N . LYS A 1 211 ? -9.943 44.716 42.524 1.00 16.05 211 LYS A N 1
ATOM 1607 C CA . LYS A 1 211 ? -8.810 44.493 41.636 1.00 15.48 211 LYS A CA 1
ATOM 1608 C C . LYS A 1 211 ? -9.221 44.104 40.226 1.00 14.93 211 LYS A C 1
ATOM 1609 O O . LYS A 1 211 ? -10.289 43.534 40.006 1.00 15.69 211 LYS A O 1
ATOM 1615 N N . MET A 1 212 ? -8.352 44.415 39.273 1.00 14.21 212 MET A N 1
ATOM 1616 C CA . MET A 1 212 ? -8.605 44.097 37.878 1.00 14.46 212 MET A CA 1
ATOM 1617 C C . MET A 1 212 ? -8.599 42.586 37.688 1.00 14.23 212 MET A C 1
ATOM 1618 O O . MET A 1 212 ? -7.987 41.847 38.463 1.00 15.32 212 MET A O 1
ATOM 1623 N N . GLY A 1 213 ? -9.279 42.131 36.645 1.00 13.75 213 GLY A N 1
ATOM 1624 C CA . GLY A 1 213 ? -9.329 40.710 36.367 1.00 14.91 213 GLY A CA 1
ATOM 1625 C C . GLY A 1 213 ? -10.018 40.447 35.047 1.00 16.02 213 GLY A C 1
ATOM 1626 O O . GLY A 1 213 ? -10.678 41.330 34.500 1.00 15.36 213 GLY A O 1
ATOM 1627 N N . GLN A 1 214 ? -9.857 39.236 34.529 1.00 16.72 214 GLN A N 1
ATOM 1628 C CA . GLN A 1 214 ? -10.481 38.859 33.269 1.00 18.50 214 GLN A CA 1
ATOM 1629 C C . GLN A 1 214 ? -11.987 38.726 33.460 1.00 17.48 214 GLN A C 1
ATOM 1630 O O . GLN A 1 214 ? -12.451 38.222 34.483 1.00 17.94 214 GLN A O 1
ATOM 1636 N N . HIS A 1 215 ? -12.751 39.182 32.474 1.00 16.54 215 HIS A N 1
ATOM 1637 C CA . HIS A 1 215 ? -14.201 39.093 32.545 1.00 15.81 215 HIS A CA 1
ATOM 1638 C C . HIS A 1 215 ? -14.781 39.026 31.137 1.00 15.32 215 HIS A C 1
ATOM 1639 O O . HIS A 1 215 ? -14.069 39.248 30.156 1.00 16.29 215 HIS A O 1
ATOM 1646 N N . GLY A 1 216 ? -16.072 38.729 31.040 1.00 15.33 216 GLY A N 1
ATOM 1647 C CA . GLY A 1 216 ? -16.692 38.595 29.733 1.00 15.34 216 GLY A CA 1
ATOM 1648 C C . GLY A 1 216 ? -17.527 39.736 29.185 1.00 15.74 216 GLY A C 1
ATOM 1649 O O . GLY A 1 216 ? -18.155 39.571 28.137 1.00 15.75 216 GLY A O 1
ATOM 1650 N N . PHE A 1 217 ? -17.547 40.881 29.862 1.00 15.06 217 PHE A N 1
ATOM 1651 C CA . PHE A 1 217 ? -18.333 42.018 29.387 1.00 14.88 217 PHE A CA 1
ATOM 1652 C C . PHE A 1 217 ? -17.529 42.838 28.385 1.00 15.52 217 PHE A C 1
ATOM 1653 O O . PHE A 1 217 ? -17.054 43.930 28.700 1.00 16.88 217 PHE A O 1
ATOM 1661 N N . GLN A 1 218 ? -17.389 42.315 27.172 1.00 16.51 218 GLN A N 1
ATOM 1662 C CA . GLN A 1 218 ? -16.617 43.000 26.140 1.00 17.21 218 GLN A CA 1
ATOM 1663 C C . GLN A 1 218 ? -17.011 44.461 25.954 1.00 16.71 218 GLN A C 1
ATOM 1664 O O . GLN A 1 218 ? -18.194 44.793 25.824 1.00 17.22 218 GLN A O 1
ATOM 1670 N N . GLY A 1 219 ? -16.010 45.335 25.958 1.00 16.51 219 GLY A N 1
ATOM 1671 C CA . GLY A 1 219 ? -16.267 46.750 25.769 1.00 17.29 219 GLY A CA 1
ATOM 1672 C C . GLY A 1 219 ? -16.290 47.598 27.027 1.00 16.17 219 GLY A C 1
ATOM 1673 O O . GLY A 1 219 ? -16.110 48.810 26.950 1.00 17.41 219 GLY A O 1
ATOM 1674 N N . MET A 1 220 ? -16.520 46.983 28.184 1.00 14.99 220 MET A N 1
ATOM 1675 C CA . MET A 1 220 ? -16.546 47.737 29.435 1.00 14.16 220 MET A CA 1
ATOM 1676 C C . MET A 1 220 ? -15.606 47.110 30.463 1.00 14.23 220 MET A C 1
ATOM 1677 O O . MET A 1 220 ? -15.117 45.999 30.263 1.00 14.51 220 MET A O 1
A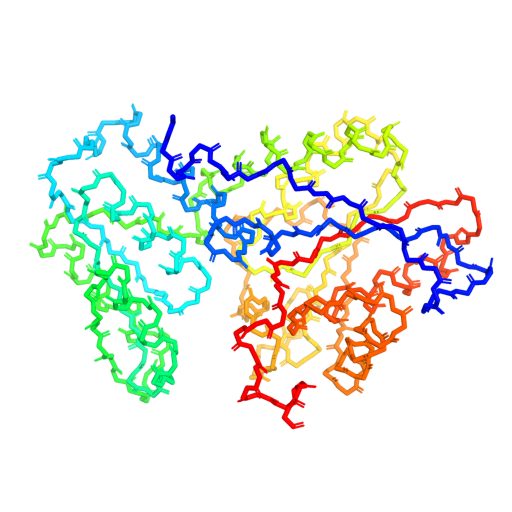TOM 1682 N N . GLY A 1 221 ? -15.345 47.838 31.547 1.00 13.00 221 GLY A N 1
ATOM 1683 C CA . GLY A 1 221 ? -14.471 47.339 32.597 1.00 12.79 221 GLY A CA 1
ATOM 1684 C C . GLY A 1 221 ? -13.046 47.131 32.123 1.00 12.89 221 GLY A C 1
ATOM 1685 O O . GLY A 1 221 ? -12.585 45.996 32.022 1.00 13.09 221 GLY A O 1
ATOM 1686 N N . PRO A 1 222 ? -12.311 48.217 31.848 1.00 12.63 222 PRO A N 1
ATOM 1687 C CA . PRO A 1 222 ? -10.927 48.131 31.374 1.00 12.94 222 PRO A CA 1
ATOM 1688 C C . PRO A 1 222 ? -9.879 47.699 32.400 1.00 13.08 222 PRO A C 1
ATOM 1689 O O . PRO A 1 222 ? -8.725 47.469 32.042 1.00 14.41 222 PRO A O 1
ATOM 1693 N N . GLY A 1 223 ? -10.271 47.587 33.664 1.00 12.14 223 GLY A N 1
ATOM 1694 C CA . GLY A 1 223 ? -9.315 47.183 34.682 1.00 12.67 223 GLY A CA 1
ATOM 1695 C C . GLY A 1 223 ? -8.498 48.339 35.233 1.00 12.48 223 GLY A C 1
ATOM 1696 O O . GLY A 1 223 ? -7.562 48.135 36.008 1.00 13.08 223 GLY A O 1
ATOM 1697 N N . PHE A 1 224 ? -8.836 49.556 34.819 1.00 11.70 224 PHE A N 1
ATOM 1698 C CA . PHE A 1 224 ? -8.150 50.747 35.306 1.00 11.71 224 PHE A CA 1
ATOM 1699 C C . PHE A 1 224 ? -9.096 51.939 35.251 1.00 12.29 224 PHE A C 1
ATOM 1700 O O . PHE A 1 224 ? -10.176 51.854 34.661 1.00 11.87 224 PHE A O 1
ATOM 1708 N N . ILE A 1 225 ? -8.710 53.031 35.900 1.00 12.86 225 ILE A N 1
ATOM 1709 C CA . ILE A 1 225 ? -9.518 54.243 35.918 1.00 13.38 225 ILE A CA 1
ATOM 1710 C C . ILE A 1 225 ? -8.999 55.160 34.813 1.00 13.38 225 ILE A C 1
ATOM 1711 O O . ILE A 1 225 ? -7.913 55.726 34.919 1.00 14.14 225 ILE A O 1
ATOM 1716 N N . PRO A 1 226 ? -9.769 55.312 33.728 1.00 11.61 226 PRO A N 1
ATOM 1717 C CA . PRO A 1 226 ? -9.338 56.169 32.620 1.00 11.73 226 PRO A CA 1
ATOM 1718 C C . PRO A 1 226 ? -9.435 57.656 32.918 1.00 11.41 226 PRO A C 1
ATOM 1719 O O . PRO A 1 226 ? -10.248 58.089 33.736 1.00 12.47 226 PRO A O 1
ATOM 1723 N N . GLU A 1 227 ? -8.602 58.436 32.239 1.00 11.79 227 GLU A N 1
ATOM 1724 C CA . GLU A 1 227 ? -8.593 59.877 32.423 1.00 11.41 227 GLU A CA 1
ATOM 1725 C C . GLU A 1 227 ? -9.931 60.503 32.027 1.00 11.52 227 GLU A C 1
ATOM 1726 O O . GLU A 1 227 ? -10.317 61.543 32.564 1.00 13.31 227 GLU A O 1
ATOM 1732 N N . ASN A 1 228 ? -10.642 59.867 31.096 1.00 10.84 228 ASN A N 1
ATOM 1733 C CA . ASN A 1 228 ? -11.929 60.383 30.643 1.00 12.06 228 ASN A CA 1
ATOM 1734 C C . ASN A 1 228 ? -13.099 60.102 31.580 1.00 14.15 228 ASN A C 1
ATOM 1735 O O . ASN A 1 228 ? -14.236 60.467 31.278 1.00 16.04 228 ASN A O 1
ATOM 1740 N N . LEU A 1 229 ? -12.831 59.449 32.706 1.00 13.05 229 LEU A N 1
ATOM 1741 C CA . LEU A 1 229 ? -13.888 59.169 33.673 1.00 12.87 229 LEU A CA 1
ATOM 1742 C C . LEU A 1 229 ? -13.814 60.171 34.820 1.00 13.74 229 LEU A C 1
ATOM 1743 O O . LEU A 1 229 ? -12.821 60.217 35.548 1.00 15.09 229 LEU A O 1
ATOM 1748 N N . ASP A 1 230 ? -14.859 60.981 34.970 1.00 13.36 230 ASP A N 1
ATOM 1749 C CA . ASP A 1 230 ? -14.899 61.970 36.043 1.00 14.41 230 ASP A CA 1
ATOM 1750 C C . ASP A 1 230 ? -15.567 61.332 37.259 1.00 13.50 230 ASP A C 1
ATOM 1751 O O . ASP A 1 230 ? -16.794 61.264 37.347 1.00 14.71 230 ASP A O 1
ATOM 1756 N N . LEU A 1 231 ? -14.751 60.865 38.197 1.00 14.61 231 LEU A N 1
ATOM 1757 C CA . LEU A 1 231 ? -15.255 60.202 39.392 1.00 14.09 231 LEU A CA 1
ATOM 1758 C C . LEU A 1 231 ? -16.171 61.064 40.257 1.00 14.36 231 LEU A C 1
ATOM 1759 O O . LEU A 1 231 ? -17.049 60.540 40.944 1.00 15.00 231 LEU A O 1
ATOM 1764 N N . SER A 1 232 ? -15.972 62.379 40.222 1.00 15.57 232 SER A N 1
ATOM 1765 C CA . SER A 1 232 ? -16.779 63.292 41.031 1.00 16.40 232 SER A CA 1
ATOM 1766 C C . SER A 1 232 ? -18.254 63.297 40.644 1.00 17.40 232 SER A C 1
ATOM 1767 O O . SER A 1 232 ? -19.099 63.758 41.410 1.00 18.65 232 SER A O 1
ATOM 1770 N N . LEU A 1 233 ? -18.560 62.778 39.460 1.00 15.75 233 LEU A N 1
ATOM 1771 C CA . LEU A 1 233 ? -19.935 62.728 38.968 1.00 16.94 233 LEU A CA 1
ATOM 1772 C C . LEU A 1 233 ? -20.708 61.530 39.502 1.00 16.13 233 LEU A C 1
ATOM 1773 O O . LEU A 1 233 ? -21.936 61.555 39.575 1.00 17.13 233 LEU A O 1
ATOM 1778 N N . LEU A 1 234 ? -19.982 60.485 39.876 1.00 16.35 234 LEU A N 1
ATOM 1779 C CA . LEU A 1 234 ? -20.599 59.249 40.336 1.00 15.65 234 LEU A CA 1
ATOM 1780 C C . LEU A 1 234 ? -21.258 59.266 41.706 1.00 16.51 234 LEU A C 1
ATOM 1781 O O . LEU A 1 234 ? -20.676 59.725 42.692 1.00 18.04 234 LEU A O 1
ATOM 1786 N N . ASP A 1 235 ? -22.479 58.746 41.757 1.00 15.71 235 ASP A N 1
ATOM 1787 C CA . ASP A 1 235 ? -23.232 58.657 43.001 1.00 16.09 235 ASP A CA 1
ATOM 1788 C C . ASP A 1 235 ? -23.187 57.226 43.522 1.00 17.25 235 ASP A C 1
ATOM 1789 O O . ASP A 1 235 ? -23.704 56.926 44.600 1.00 19.55 235 ASP A O 1
ATOM 1794 N N . GLY A 1 236 ? -22.568 56.342 42.747 1.00 15.81 236 GLY A N 1
ATOM 1795 C CA . GLY A 1 236 ? -22.464 54.955 43.153 1.00 15.44 236 GLY A CA 1
ATOM 1796 C C . GLY A 1 236 ? -21.878 54.073 42.071 1.00 13.71 236 GLY A C 1
ATOM 1797 O O . GLY A 1 236 ? -21.743 54.489 40.920 1.00 14.67 236 GLY A O 1
ATOM 1798 N N . VAL A 1 237 ? -21.517 52.855 42.455 1.00 13.90 237 VAL A N 1
ATOM 1799 C CA . VAL A 1 237 ? -20.957 51.876 41.534 1.00 13.21 237 VAL A CA 1
ATOM 1800 C C . VAL A 1 237 ? -21.599 50.525 41.810 1.00 13.93 237 VAL A C 1
ATOM 1801 O O . VAL A 1 237 ? -21.621 50.058 42.949 1.00 14.60 237 VAL A O 1
ATOM 1805 N N . ILE A 1 238 ? -22.134 49.903 40.766 1.00 13.37 238 ILE A N 1
ATOM 1806 C CA . ILE A 1 238 ? -22.749 48.594 40.905 1.00 13.70 238 ILE A CA 1
ATOM 1807 C C . ILE A 1 238 ? -21.869 47.555 40.218 1.00 12.75 238 ILE A C 1
ATOM 1808 O O . ILE A 1 238 ? -21.460 47.731 39.065 1.00 12.40 238 ILE A O 1
ATOM 1813 N N . GLN A 1 239 ? -21.560 46.485 40.939 1.00 12.59 239 GLN A N 1
ATOM 1814 C CA . GLN A 1 239 ? -20.743 45.406 40.404 1.00 13.72 239 GLN A CA 1
ATOM 1815 C C . GLN A 1 239 ? -21.676 44.336 39.853 1.00 14.51 239 GLN A C 1
ATOM 1816 O O . GLN A 1 239 ? -22.662 43.977 40.496 1.00 16.46 239 GLN A O 1
ATOM 1822 N N . VAL A 1 240 ? -21.370 43.825 38.668 1.00 13.63 240 VAL A N 1
ATOM 1823 C CA . VAL A 1 240 ? -22.221 42.809 38.061 1.00 13.87 240 VAL A CA 1
ATOM 1824 C C . VAL A 1 240 ? -21.468 41.540 37.680 1.00 13.09 240 VAL A C 1
ATOM 1825 O O . VAL A 1 240 ? -20.288 41.577 37.325 1.00 13.52 240 VAL A O 1
ATOM 1829 N N . TRP A 1 241 ? -22.169 40.412 37.759 1.00 13.94 241 TRP A N 1
ATOM 1830 C CA . TRP A 1 241 ? -21.598 39.114 37.421 1.00 13.93 241 TRP A CA 1
ATOM 1831 C C . TRP A 1 241 ? -22.185 38.584 36.122 1.00 14.43 241 TRP A C 1
ATOM 1832 O O . TRP A 1 241 ? -23.379 38.747 35.860 1.00 15.63 241 TRP A O 1
ATOM 1843 N N . GLU A 1 242 ? -21.345 37.944 35.315 1.00 14.74 242 GLU A N 1
ATOM 1844 C CA . GLU A 1 242 ? -21.796 37.369 34.058 1.00 15.42 242 GLU A CA 1
ATOM 1845 C C . GLU A 1 242 ? -22.893 36.342 34.336 1.00 16.96 242 GLU A C 1
ATOM 1846 O O . GLU A 1 242 ? -23.837 36.199 33.555 1.00 16.12 242 GLU A O 1
ATOM 1852 N N . GLU A 1 243 ? -22.767 35.639 35.458 1.00 17.58 243 GLU A N 1
ATOM 1853 C CA . GLU A 1 243 ? -23.742 34.625 35.853 1.00 18.47 243 GLU A CA 1
ATOM 1854 C C . GLU A 1 243 ? -25.160 35.189 35.933 1.00 18.12 243 GLU A C 1
ATOM 1855 O O . GLU A 1 243 ? -26.140 34.464 35.746 1.00 19.00 243 GLU A O 1
ATOM 1861 N N . ASP A 1 244 ? -25.263 36.482 36.219 1.00 17.65 244 ASP A N 1
ATOM 1862 C CA . ASP A 1 244 ? -26.555 37.149 36.335 1.00 17.81 244 ASP A CA 1
ATOM 1863 C C . ASP A 1 244 ? -26.913 37.904 35.061 1.00 17.78 244 ASP A C 1
ATOM 1864 O O . ASP A 1 244 ? -28.056 37.871 34.601 1.00 16.98 244 ASP A O 1
ATOM 1869 N N . ALA A 1 245 ? -25.921 38.584 34.498 1.00 17.24 245 ALA A N 1
ATOM 1870 C CA . ALA A 1 245 ? -26.110 39.400 33.304 1.00 16.84 245 ALA A CA 1
ATOM 1871 C C . ALA A 1 245 ? -26.447 38.655 32.018 1.00 16.54 245 ALA A C 1
ATOM 1872 O O . ALA A 1 245 ? -27.296 39.104 31.245 1.00 15.85 245 ALA A O 1
ATOM 1874 N N . PHE A 1 246 ? -25.778 37.535 31.775 1.00 16.36 246 PHE A N 1
ATOM 1875 C CA . PHE A 1 246 ? -26.022 36.774 30.557 1.00 16.90 246 PHE A CA 1
ATOM 1876 C C . PHE A 1 246 ? -27.431 36.192 30.498 1.00 16.96 246 PHE A C 1
ATOM 1877 O O . PHE A 1 246 ? -28.090 36.273 29.461 1.00 17.03 246 PHE A O 1
ATOM 1885 N N . PRO A 1 247 ? -27.913 35.589 31.598 1.00 17.04 247 PRO A N 1
ATOM 1886 C CA . PRO A 1 247 ? -29.275 35.053 31.522 1.00 16.76 247 PRO A CA 1
ATOM 1887 C C . PRO A 1 247 ? -30.257 36.202 31.279 1.00 16.92 247 PRO A C 1
ATOM 1888 O O . PRO A 1 247 ? -31.243 36.050 30.562 1.00 16.88 247 PRO A O 1
ATOM 1892 N N . LEU A 1 248 ? -29.972 37.364 31.863 1.00 14.67 248 LEU A N 1
ATOM 1893 C CA . LEU A 1 248 ? -30.848 38.514 31.685 1.00 14.69 248 LEU A CA 1
ATOM 1894 C C . LEU A 1 248 ? -30.841 38.992 30.237 1.00 14.79 248 LEU A C 1
ATOM 1895 O O . LEU A 1 248 ? -31.885 39.353 29.696 1.00 13.89 248 LEU A O 1
ATOM 1900 N N . ALA A 1 249 ? -29.669 38.995 29.609 1.00 14.75 249 ALA A N 1
ATOM 1901 C CA . ALA A 1 249 ? -29.565 39.423 28.219 1.00 14.90 249 ALA A CA 1
ATOM 1902 C C . ALA A 1 249 ? -30.403 38.495 27.347 1.00 14.15 249 ALA A C 1
ATOM 1903 O O . ALA A 1 249 ? -31.027 38.931 26.382 1.00 13.30 249 ALA A O 1
ATOM 1905 N N . ARG A 1 250 ? -30.414 37.211 27.688 1.00 14.50 250 ARG A N 1
ATOM 1906 C CA . ARG A 1 250 ? -31.202 36.259 26.922 1.00 14.69 250 ARG A CA 1
ATOM 1907 C C . ARG A 1 250 ? -32.694 36.532 27.126 1.00 14.34 250 ARG A C 1
ATOM 1908 O O . ARG A 1 250 ? -33.491 36.374 26.198 1.00 14.62 250 ARG A O 1
ATOM 1916 N N . ARG A 1 251 ? -33.073 36.961 28.329 1.00 13.66 251 ARG A N 1
ATOM 1917 C CA . ARG A 1 251 ? -34.471 37.285 28.600 1.00 13.28 251 ARG A CA 1
ATOM 1918 C C . ARG A 1 251 ? -34.865 38.526 27.807 1.00 13.53 251 ARG A C 1
ATOM 1919 O O . ARG A 1 251 ? -35.976 38.620 27.291 1.00 14.57 251 ARG A O 1
ATOM 1927 N N . LEU A 1 252 ? -33.957 39.492 27.723 1.00 13.04 252 LEU A N 1
ATOM 1928 C CA . LEU A 1 252 ? -34.242 40.715 26.984 1.00 11.68 252 LEU A CA 1
ATOM 1929 C C . LEU A 1 252 ? -34.544 40.394 25.526 1.00 10.96 252 LEU A C 1
ATOM 1930 O O . LEU A 1 252 ? -35.455 40.964 24.925 1.00 11.11 252 LEU A O 1
ATOM 1935 N N . ALA A 1 253 ? -33.782 39.467 24.959 1.00 11.55 253 ALA A N 1
ATOM 1936 C CA . ALA A 1 253 ? -33.982 39.094 23.566 1.00 12.24 253 ALA A CA 1
ATOM 1937 C C . ALA A 1 253 ? -35.290 38.340 23.348 1.00 12.88 253 ALA A C 1
ATOM 1938 O O . ALA A 1 253 ? -36.039 38.644 22.420 1.00 13.88 253 ALA A O 1
ATOM 1940 N N . ARG A 1 254 ? -35.564 37.372 24.218 1.00 13.53 254 ARG A N 1
ATOM 1941 C CA . ARG A 1 254 ? -36.763 36.543 24.106 1.00 14.91 254 ARG A CA 1
ATOM 1942 C C . ARG A 1 254 ? -38.059 37.156 24.626 1.00 14.60 254 ARG A C 1
ATOM 1943 O O . ARG A 1 254 ? -39.146 36.760 24.201 1.00 13.85 254 ARG A O 1
ATOM 1951 N N . GLU A 1 255 ? -37.954 38.113 25.544 1.00 14.06 255 GLU A N 1
ATOM 1952 C CA . GLU A 1 255 ? -39.142 38.730 26.123 1.00 14.08 255 GLU A CA 1
ATOM 1953 C C . GLU A 1 255 ? -39.391 40.179 25.712 1.00 14.46 255 GLU A C 1
ATOM 1954 O O . GLU A 1 255 ? -40.519 40.662 25.795 1.00 15.45 255 GLU A O 1
ATOM 1960 N N . GLU A 1 256 ? -38.349 40.875 25.272 1.00 12.48 256 GLU A N 1
ATOM 1961 C CA . GLU A 1 256 ? -38.503 42.269 24.859 1.00 12.62 256 GLU A CA 1
ATOM 1962 C C . GLU A 1 256 ? -38.181 42.458 23.379 1.00 11.39 256 GLU A C 1
ATOM 1963 O O . GLU A 1 256 ? -38.457 43.514 22.817 1.00 12.77 256 GLU A O 1
ATOM 1969 N N . GLY A 1 257 ? -37.601 41.437 22.754 1.00 11.15 257 GLY A N 1
ATOM 1970 C CA . GLY A 1 257 ? -37.224 41.549 21.357 1.00 11.37 257 GLY A CA 1
ATOM 1971 C C . GLY A 1 257 ? -35.984 42.418 21.226 1.00 10.79 257 GLY A C 1
ATOM 1972 O O . GLY A 1 257 ? -35.721 42.994 20.170 1.00 11.44 257 GLY A O 1
ATOM 1973 N N . LEU A 1 258 ? -35.225 42.516 22.315 1.00 10.74 258 LEU A N 1
ATOM 1974 C CA . LEU A 1 258 ? -34.003 43.313 22.335 1.00 11.44 258 LEU A CA 1
ATOM 1975 C C . LEU A 1 258 ? -32.790 42.388 22.391 1.00 9.93 258 LEU A C 1
ATOM 1976 O O . LEU A 1 258 ? -32.444 41.857 23.444 1.00 10.96 258 LEU A O 1
ATOM 1981 N N . PHE A 1 259 ? -32.166 42.208 21.230 1.00 11.07 259 PHE A N 1
ATOM 1982 C CA . PHE A 1 259 ? -30.993 41.350 21.037 1.00 10.74 259 PHE A CA 1
ATOM 1983 C C . PHE A 1 259 ? -29.762 42.231 21.237 1.00 10.64 259 PHE A C 1
ATOM 1984 O O . PHE A 1 259 ? -29.256 42.839 20.291 1.00 11.38 259 PHE A O 1
ATOM 1992 N N . LEU A 1 260 ? -29.285 42.277 22.479 1.00 11.54 260 LEU A N 1
ATOM 1993 C CA . LEU A 1 260 ? -28.168 43.140 22.839 1.00 10.95 260 LEU A CA 1
ATOM 1994 C C . LEU A 1 260 ? -26.851 42.447 23.152 1.00 11.91 260 LEU A C 1
ATOM 1995 O O . LEU A 1 260 ? -26.780 41.224 23.278 1.00 11.75 260 LEU A O 1
ATOM 2000 N N . GLY A 1 261 ? -25.810 43.263 23.288 1.00 11.47 261 GLY A N 1
ATOM 2001 C CA . GLY A 1 261 ? -24.484 42.757 23.576 1.00 11.96 261 GLY A CA 1
ATOM 2002 C C . GLY A 1 261 ? -24.248 42.378 25.022 1.00 12.73 261 GLY A C 1
ATOM 2003 O O . GLY A 1 261 ? -25.094 42.591 25.894 1.00 12.29 261 GLY A O 1
ATOM 2004 N N . MET A 1 262 ? -23.066 41.826 25.267 1.00 13.96 262 MET A N 1
ATOM 2005 C CA . MET A 1 262 ? -22.665 41.373 26.586 1.00 16.05 262 MET A CA 1
ATOM 2006 C C . MET A 1 262 ? -22.714 42.489 27.637 1.00 14.71 262 MET A C 1
ATOM 2007 O O . MET A 1 262 ? -23.268 42.304 28.722 1.00 14.33 262 MET A O 1
ATOM 2012 N N . SER A 1 263 ? -22.163 43.655 27.313 1.00 13.28 263 SER A N 1
ATOM 2013 C CA . SER A 1 263 ? -22.169 44.756 28.271 1.00 12.42 263 SER A CA 1
ATOM 2014 C C . SER A 1 263 ? -23.586 45.245 28.570 1.00 11.82 263 SER A C 1
ATOM 2015 O O . SER A 1 263 ? -23.859 45.735 29.665 1.00 11.51 263 SER A O 1
ATOM 2018 N N . SER A 1 264 ? -24.485 45.114 27.600 1.00 11.46 264 SER A N 1
ATOM 2019 C CA . SER A 1 264 ? -25.868 45.545 27.792 1.00 11.35 264 SER A CA 1
ATOM 2020 C C . SER A 1 264 ? -26.558 44.699 28.862 1.00 11.20 264 SER A C 1
ATOM 2021 O O . SER A 1 264 ? -27.374 45.205 29.630 1.00 11.74 264 SER A O 1
ATOM 2024 N N . GLY A 1 265 ? -26.237 43.411 28.906 1.00 11.62 265 GLY A N 1
ATOM 2025 C CA . GLY A 1 265 ? -26.834 42.555 29.913 1.00 11.83 265 GLY A CA 1
ATOM 2026 C C . GLY A 1 265 ? -26.432 43.022 31.300 1.00 11.93 265 GLY A C 1
ATOM 2027 O O . GLY A 1 265 ? -27.247 43.053 32.220 1.00 12.84 265 GLY A O 1
ATOM 2028 N N . GLY A 1 266 ? -25.166 43.397 31.450 1.00 12.50 266 GLY A N 1
ATOM 2029 C CA . GLY A 1 266 ? -24.689 43.864 32.741 1.00 11.81 266 GLY A CA 1
ATOM 2030 C C . GLY A 1 266 ? -25.273 45.209 33.120 1.00 11.25 266 GLY A C 1
ATOM 2031 O O . GLY A 1 266 ? -25.663 45.434 34.268 1.00 12.38 266 GLY A O 1
ATOM 2032 N N . ILE A 1 267 ? -25.333 46.112 32.147 1.00 10.66 267 ILE A N 1
ATOM 2033 C CA . ILE A 1 267 ? -25.868 47.446 32.370 1.00 10.74 267 ILE A CA 1
ATOM 2034 C C . ILE A 1 267 ? -27.348 47.405 32.736 1.00 11.11 267 ILE A C 1
ATOM 2035 O O . ILE A 1 267 ? -27.774 48.065 33.685 1.00 11.94 267 ILE A O 1
ATOM 2040 N N . VAL A 1 268 ? -28.132 46.632 31.992 1.00 11.55 268 VAL A N 1
ATOM 2041 C CA . VAL A 1 268 ? -29.555 46.542 32.289 1.00 11.46 268 VAL A CA 1
ATOM 2042 C C . VAL A 1 268 ? -29.798 45.851 33.632 1.00 12.23 268 VAL A C 1
ATOM 2043 O O . VAL A 1 268 ? -30.708 46.234 34.366 1.00 12.52 268 VAL A O 1
ATOM 2047 N N . TRP A 1 269 ? -28.987 44.848 33.963 1.00 12.22 269 TRP A N 1
ATOM 2048 C CA . TRP A 1 269 ? -29.147 44.162 35.246 1.00 13.22 269 TRP A CA 1
ATOM 2049 C C . TRP A 1 269 ? -29.012 45.197 36.360 1.00 13.53 269 TRP A C 1
ATOM 2050 O O . TRP A 1 269 ? -29.822 45.246 37.285 1.00 13.87 269 TRP A O 1
ATOM 2061 N N . ALA A 1 270 ? -27.982 46.032 36.262 1.00 12.52 270 ALA A N 1
ATOM 2062 C CA . ALA A 1 270 ? -27.754 47.067 37.262 1.00 12.70 270 ALA A CA 1
ATOM 2063 C C . ALA A 1 270 ? -28.907 48.068 37.266 1.00 12.98 270 ALA A C 1
ATOM 2064 O O . ALA A 1 270 ? -29.356 48.505 38.326 1.00 13.15 270 ALA A O 1
ATOM 2066 N N . ALA A 1 271 ? -29.394 48.424 36.080 1.00 12.12 271 ALA A N 1
ATOM 2067 C CA . ALA A 1 271 ? -30.498 49.371 35.969 1.00 11.98 271 ALA A CA 1
ATOM 2068 C C . ALA A 1 271 ? -31.736 48.858 36.697 1.00 13.22 271 ALA A C 1
ATOM 2069 O O . ALA A 1 271 ? -32.465 49.637 37.311 1.00 12.97 271 ALA A O 1
ATOM 2071 N N . LEU A 1 272 ? -31.973 47.551 36.621 1.00 14.04 272 LEU A N 1
ATOM 2072 C CA . LEU A 1 272 ? -33.127 46.956 37.289 1.00 14.63 272 LEU A CA 1
ATOM 2073 C C . LEU A 1 272 ? -32.973 47.066 38.800 1.00 15.17 272 LEU A C 1
ATOM 2074 O O . LEU A 1 272 ? -33.946 47.302 39.517 1.00 16.04 272 LEU A O 1
ATOM 2079 N N . GLN A 1 273 ? -31.748 46.893 39.285 1.00 15.62 273 GLN A N 1
ATOM 2080 C CA . GLN A 1 273 ? -31.494 46.991 40.715 1.00 16.24 273 GLN A CA 1
ATOM 2081 C C . GLN A 1 273 ? -31.798 48.414 41.177 1.00 15.69 273 GLN A C 1
ATOM 2082 O O . GLN A 1 273 ? -32.420 48.618 42.218 1.00 16.78 273 GLN A O 1
ATOM 2088 N N . VAL A 1 274 ? -31.364 49.398 40.397 1.00 14.69 274 VAL A N 1
ATOM 2089 C CA . VAL A 1 274 ? -31.609 50.795 40.730 1.00 15.24 274 VAL A CA 1
ATOM 2090 C C . VAL A 1 274 ? -33.107 51.097 40.649 1.00 15.67 274 VAL A C 1
ATOM 2091 O O . VAL A 1 274 ? -33.646 51.846 41.466 1.00 16.79 274 VAL A O 1
ATOM 2095 N N . ALA A 1 275 ? -33.777 50.498 39.668 1.00 15.20 275 ALA A N 1
ATOM 2096 C CA . ALA A 1 275 ? -35.208 50.702 39.479 1.00 14.68 275 ALA A CA 1
ATOM 2097 C C . ALA A 1 275 ? -36.013 50.200 40.676 1.00 15.43 275 ALA A C 1
ATOM 2098 O O . ALA A 1 275 ? -36.996 50.827 41.077 1.00 16.44 275 ALA A O 1
ATOM 2100 N N . ARG A 1 276 ? -35.601 49.069 41.241 1.00 15.94 276 ARG A N 1
ATOM 2101 C CA . ARG A 1 276 ? -36.304 48.521 42.396 1.00 17.08 276 ARG A CA 1
ATOM 2102 C C . ARG A 1 276 ? -36.120 49.450 43.590 1.00 18.90 276 ARG A C 1
ATOM 2103 O O . ARG A 1 276 ? -37.038 49.639 44.389 1.00 20.44 276 ARG A O 1
ATOM 2111 N N . GLU A 1 277 ? -34.931 50.034 43.706 1.00 18.91 277 GLU A N 1
ATOM 2112 C CA . GLU A 1 277 ? -34.633 50.942 44.809 1.00 19.51 277 GLU A CA 1
ATOM 2113 C C . GLU A 1 277 ? -35.435 52.239 44.738 1.00 19.65 277 GLU A C 1
ATOM 2114 O O . GLU A 1 277 ? -35.929 52.725 45.757 1.00 20.53 277 GLU A O 1
ATOM 2120 N N . LEU A 1 278 ? -35.571 52.798 43.538 1.00 19.44 278 LEU A N 1
ATOM 2121 C CA . LEU A 1 278 ? -36.311 54.044 43.365 1.00 19.63 278 LEU A CA 1
ATOM 2122 C C . LEU A 1 278 ? -37.824 53.857 43.443 1.00 20.23 278 LEU A C 1
ATOM 2123 O O . LEU A 1 278 ? -38.532 54.729 43.940 1.00 20.42 278 LEU A O 1
ATOM 2128 N N . GLY A 1 279 ? -38.317 52.726 42.946 1.00 20.52 279 GLY A N 1
ATOM 2129 C CA . GLY A 1 279 ? -39.745 52.459 43.001 1.00 20.06 279 GLY A CA 1
ATOM 2130 C C . GLY A 1 279 ? -40.583 53.045 41.879 1.00 20.71 279 GLY A C 1
ATOM 2131 O O . GLY A 1 279 ? -40.084 53.808 41.049 1.00 19.97 279 GLY A O 1
ATOM 2132 N N . PRO A 1 280 ? -41.885 52.714 41.842 1.00 20.72 280 PRO A N 1
ATOM 2133 C CA . PRO A 1 280 ? -42.844 53.178 40.835 1.00 21.60 280 PRO A CA 1
ATOM 2134 C C . PRO A 1 280 ? -42.867 54.690 40.658 1.00 22.05 280 PRO A C 1
ATOM 2135 O O . PRO A 1 280 ? -42.644 55.439 41.607 1.00 23.35 280 PRO A O 1
ATOM 2139 N N . GLY A 1 281 ? -43.150 55.132 39.438 1.00 22.54 281 GLY A N 1
ATOM 2140 C CA . GLY A 1 281 ? -43.210 56.556 39.170 1.00 23.61 281 GLY A CA 1
ATOM 2141 C C . GLY A 1 281 ? -41.879 57.148 38.754 1.00 23.37 281 GLY A C 1
ATOM 2142 O O . GLY A 1 281 ? -41.833 58.062 37.931 1.00 25.83 281 GLY A O 1
ATOM 2143 N N . LYS A 1 282 ? -40.795 56.630 39.322 1.00 21.85 282 LYS A N 1
ATOM 2144 C CA . LYS A 1 282 ? -39.463 57.126 38.995 1.00 21.08 282 LYS A CA 1
ATOM 2145 C C . LYS A 1 282 ? -39.039 56.614 37.625 1.00 20.18 282 LYS A C 1
ATOM 2146 O O . LYS A 1 282 ? -39.671 55.714 37.066 1.00 19.11 282 LYS A O 1
ATOM 2152 N N . ARG A 1 283 ? -37.964 57.182 37.089 1.00 18.14 283 ARG A N 1
ATOM 2153 C CA . ARG A 1 283 ? -37.483 56.780 35.776 1.00 17.83 283 ARG A CA 1
ATOM 2154 C C . ARG A 1 283 ? -35.978 56.562 35.741 1.00 17.30 283 ARG A C 1
ATOM 2155 O O . ARG A 1 283 ? -35.198 57.454 36.084 1.00 16.40 283 ARG A O 1
ATOM 2163 N N . VAL A 1 284 ? -35.583 55.362 35.332 1.00 14.52 284 VAL A N 1
ATOM 2164 C CA . VAL A 1 284 ? -34.176 55.008 35.219 1.00 13.98 284 VAL A CA 1
ATOM 2165 C C . VAL A 1 284 ? -33.832 54.900 33.742 1.00 14.58 284 VAL A C 1
ATOM 2166 O O . VAL A 1 284 ? -34.540 54.249 32.971 1.00 14.77 284 VAL A O 1
ATOM 2170 N N . ALA A 1 285 ? -32.752 55.558 33.346 1.00 12.85 285 ALA A N 1
ATOM 2171 C CA . ALA A 1 285 ? -32.313 55.515 31.963 1.00 12.42 285 ALA A CA 1
ATOM 2172 C C . ALA A 1 285 ? -30.936 54.879 31.888 1.00 12.00 285 ALA A C 1
ATOM 2173 O O . ALA A 1 285 ? -30.077 55.123 32.737 1.00 12.43 285 ALA A O 1
ATOM 2175 N N . CYS A 1 286 ? -30.739 54.034 30.885 1.00 11.10 286 CYS A N 1
ATOM 2176 C CA . CYS A 1 286 ? -29.446 53.399 30.686 1.00 11.49 286 CYS A CA 1
ATOM 2177 C C . CYS A 1 286 ? -29.218 53.285 29.188 1.00 10.95 286 CYS A C 1
ATOM 2178 O O . CYS A 1 286 ? -30.110 53.575 28.389 1.00 11.02 286 CYS A O 1
ATOM 2181 N N . ILE A 1 287 ? -28.021 52.869 28.805 1.00 10.62 287 ILE A N 1
ATOM 2182 C CA . ILE A 1 287 ? -27.689 52.758 27.395 1.00 10.74 287 ILE A CA 1
ATOM 2183 C C . ILE A 1 287 ? -27.125 51.392 27.049 1.00 10.69 287 ILE A C 1
ATOM 2184 O O . ILE A 1 287 ? -26.319 50.838 27.799 1.00 11.13 287 ILE A O 1
ATOM 2189 N N . SER A 1 288 ? -27.582 50.852 25.922 1.00 10.70 288 SER A N 1
ATOM 2190 C CA . SER A 1 288 ? -27.102 49.578 25.399 1.00 10.37 288 SER A CA 1
ATOM 2191 C C . SER A 1 288 ? -25.993 49.950 24.417 1.00 9.93 288 SER A C 1
ATOM 2192 O O . SER A 1 288 ? -26.253 50.529 23.367 1.00 10.11 288 SER A O 1
ATOM 2195 N N . PRO A 1 289 ? -24.738 49.629 24.752 1.00 9.59 289 PRO A N 1
ATOM 2196 C CA . PRO A 1 289 ? -23.618 49.963 23.865 1.00 9.74 289 PRO A CA 1
ATOM 2197 C C . PRO A 1 289 ? -23.674 49.354 22.466 1.00 9.23 289 PRO A C 1
ATOM 2198 O O . PRO A 1 289 ? -23.284 49.996 21.491 1.00 9.43 289 PRO A O 1
ATOM 2202 N N . ASP A 1 290 ? -24.128 48.109 22.366 1.00 9.23 290 ASP A N 1
ATOM 2203 C CA . ASP A 1 290 ? -24.244 47.474 21.062 1.00 9.03 290 ASP A CA 1
ATOM 2204 C C . ASP A 1 290 ? -25.204 46.304 21.084 1.00 10.03 290 ASP A C 1
ATOM 2205 O O . ASP A 1 290 ? -25.689 45.907 22.146 1.00 10.06 290 ASP A O 1
ATOM 2210 N N . GLY A 1 291 ? -25.501 45.776 19.904 1.00 10.89 291 GLY A N 1
ATOM 2211 C CA . GLY A 1 291 ? -26.429 44.662 19.778 1.00 11.50 291 GLY A CA 1
ATOM 2212 C C . GLY A 1 291 ? -25.725 43.326 19.941 1.00 12.00 291 GLY A C 1
ATOM 2213 O O . GLY A 1 291 ? -24.522 43.270 20.176 1.00 11.34 291 GLY A O 1
ATOM 2214 N N . GLY A 1 292 ? -26.478 42.242 19.806 1.00 10.53 292 GLY A N 1
ATOM 2215 C CA . GLY A 1 292 ? -25.880 40.931 19.974 1.00 10.72 292 GLY A CA 1
ATOM 2216 C C . GLY A 1 292 ? -25.198 40.357 18.747 1.00 10.34 292 GLY A C 1
ATOM 2217 O O . GLY A 1 292 ? -24.586 39.297 18.835 1.00 11.74 292 GLY A O 1
ATOM 2218 N N . TRP A 1 293 ? -25.270 41.067 17.624 1.00 10.88 293 TRP A N 1
ATOM 2219 C CA . TRP A 1 293 ? -24.712 40.598 16.354 1.00 11.44 293 TRP A CA 1
ATOM 2220 C C . TRP A 1 293 ? -23.269 40.110 16.327 1.00 11.86 293 TRP A C 1
ATOM 2221 O O . TRP A 1 293 ? -22.957 39.153 15.618 1.00 12.88 293 TRP A O 1
ATOM 2232 N N . LYS A 1 294 ? -22.386 40.756 17.079 1.00 11.81 294 LYS A N 1
ATOM 2233 C CA . LYS A 1 294 ? -20.984 40.347 17.085 1.00 12.03 294 LYS A CA 1
ATOM 2234 C C . LYS A 1 294 ? -20.690 39.255 18.104 1.00 12.24 294 LYS A C 1
ATOM 2235 O O . LYS A 1 294 ? -19.549 38.801 18.214 1.00 13.22 294 LYS A O 1
ATOM 2241 N N . TYR A 1 295 ? -21.710 38.806 18.827 1.00 12.46 295 TYR A N 1
ATOM 2242 C CA . TYR A 1 295 ? -21.483 37.830 19.884 1.00 13.11 295 TYR A CA 1
ATOM 2243 C C . TYR A 1 295 ? -22.159 36.465 19.782 1.00 14.07 295 TYR A C 1
ATOM 2244 O O . TYR A 1 295 ? -22.377 35.801 20.796 1.00 14.52 295 TYR A O 1
ATOM 2253 N N . LEU A 1 296 ? -22.469 36.028 18.568 1.00 15.37 296 LEU A N 1
ATOM 2254 C CA . LEU A 1 296 ? -23.112 34.728 18.395 1.00 17.33 296 LEU A CA 1
ATOM 2255 C C . LEU A 1 296 ? -22.173 33.567 18.708 1.00 19.30 296 LEU A C 1
ATOM 2256 O O . LEU A 1 296 ? -22.622 32.442 18.938 1.00 20.34 296 LEU A O 1
ATOM 2261 N N . SER A 1 297 ? -20.872 33.840 18.710 1.00 20.02 297 SER A N 1
ATOM 2262 C CA . SER A 1 297 ? -19.878 32.817 19.008 1.00 22.20 297 SER A CA 1
ATOM 2263 C C . SER A 1 297 ? -19.269 33.048 20.384 1.00 22.89 297 SER A C 1
ATOM 2264 O O . SER A 1 297 ? -18.058 32.917 20.570 1.00 26.08 297 SER A O 1
ATOM 2267 N N . THR A 1 298 ? -20.119 33.409 21.340 1.00 21.70 298 THR A N 1
ATOM 2268 C CA . THR A 1 298 ? -19.693 33.646 22.714 1.00 21.05 298 THR A CA 1
ATOM 2269 C C . THR A 1 298 ? -20.686 32.948 23.637 1.00 21.33 298 THR A C 1
ATOM 2270 O O . THR A 1 298 ? -21.784 32.586 23.216 1.00 20.79 298 THR A O 1
ATOM 2274 N N . PRO A 1 299 ? -20.315 32.754 24.911 1.00 22.47 299 PRO A N 1
ATOM 2275 C CA . PRO A 1 299 ? -21.199 32.092 25.874 1.00 23.14 299 PRO A CA 1
ATOM 2276 C C . PRO A 1 299 ? -22.595 32.705 25.980 1.00 22.80 299 PRO A C 1
ATOM 2277 O O . PRO A 1 299 ? -23.553 32.021 26.333 1.00 24.07 299 PRO A O 1
ATOM 2281 N N . LEU A 1 300 ? -22.710 33.993 25.670 1.00 21.20 300 LEU A N 1
ATOM 2282 C CA . LEU A 1 300 ? -23.996 34.673 25.757 1.00 20.67 300 LEU A CA 1
ATOM 2283 C C . LEU A 1 300 ? -25.069 34.050 24.870 1.00 19.85 300 LEU A C 1
ATOM 2284 O O . LEU A 1 300 ? -26.178 33.787 25.330 1.00 21.16 300 LEU A O 1
ATOM 2289 N N . TYR A 1 301 ? -24.734 33.804 23.607 1.00 19.93 301 TYR A N 1
ATOM 2290 C CA . TYR A 1 301 ? -25.695 33.245 22.662 1.00 19.86 301 TYR A CA 1
ATOM 2291 C C . TYR A 1 301 ? -25.315 31.906 22.033 1.00 21.51 301 TYR A C 1
ATOM 2292 O O . TYR A 1 301 ? -26.059 31.382 21.204 1.00 21.25 301 TYR A O 1
ATOM 2301 N N . ALA A 1 302 ? -24.170 31.351 22.421 1.00 23.73 302 ALA A N 1
ATOM 2302 C CA . ALA A 1 302 ? -23.728 30.073 21.869 1.00 27.48 302 ALA A CA 1
ATOM 2303 C C . ALA A 1 302 ? -24.479 28.903 22.496 1.00 29.48 302 ALA A C 1
ATOM 2304 O O . ALA A 1 302 ? -25.293 29.147 23.410 1.00 31.32 302 ALA A O 1
#

Solvent-accessible surface area: 12752 Å² total; per-residue (Å²): 187,162,52,16,45,49,26,13,169,14,62,28,45,132,3,70,115,6,34,89,132,72,13,2,32,1,48,0,2,20,0,18,119,8,53,8,25,0,4,29,1,5,2,0,45,33,1,0,75,12,0,22,109,164,63,87,8,151,67,65,40,42,46,25,0,0,3,19,11,18,23,15,3,0,4,0,0,1,6,0,3,59,32,41,33,15,100,5,5,0,0,2,15,40,111,44,63,86,77,28,42,159,48,0,128,89,67,56,8,73,38,48,80,16,62,54,123,136,154,75,84,9,0,96,90,28,0,99,117,12,86,144,111,72,69,11,26,20,2,44,13,50,112,20,92,1,2,15,70,0,3,78,87,38,0,0,34,18,1,61,127,54,1,135,20,127,3,28,0,0,0,14,2,6,11,12,3,0,8,1,2,0,0,0,96,29,0,65,105,99,8,133,115,5,67,0,12,0,0,4,0,13,93,2,28,33,37,47,72,32,169,132,31,173,51,23,1,76,54,9,9,44,9,69,87,5,116,10,11,36,88,100,20,34,77,26,49,33,71,0,117,22,104,60,0,20,53,13,1,76,89,0,28,175,60,36,65,20,56,10,0,6,3,0,0,0,0,0,61,0,0,10,40,2,0,100,130,45,10,86,63,88,18,0,0,0,0,1,12,2,9,0,186,37,4,101,91,20,104,1,48,105